Protein AF-A0AAV5YMV4-F1 (afdb_monomer_lite)

pLDDT: mean 73.99, std 21.49, range [32.75, 97.75]

Secondary structure (DSSP, 8-state):
--PPP------------PPPPPPP---------------------TTHHHHHHHHHHHHHHHHHHHHHHHHHHHHHHHHHHHHHHHHHHHHHHHHHHH-HHHHHHHHHTT--HHHHHHHTTHHHHHHHTTTSS--HHHHHHHHHHHHHTT--TTSHHHHHHHHHTTSPPPHHHHHHHHHHHHHHHTTS-HHHHHHHHHHHHHHHHHHHHHHTHHHHHTT--SS--HHHHHHHHHHHHHTT--

Foldseek 3Di:
DDDDDDDDDDDDDDDDDDDDDDDDDDDDDDDDDDDDDDDDDDDDDVPVVVVVVVVVVVVVVVVVVVVVVVVVLVVQLVVLQVVLLVLLVVLLVLCVPPPVVLVVLCVVLVDDSLQSSLLLLVLLLVLCCLVVAHDPQLLVQSLVLSSSSNNDVPGPNSVVSVVCNHPPDDVSSV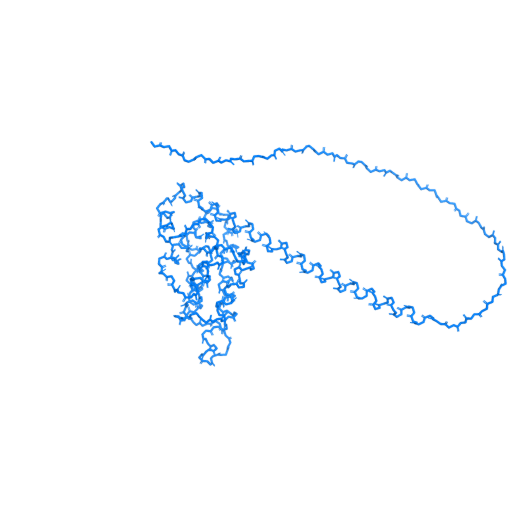VSSLVSVLSSLVVDDPVVLVVVLVVSLVSSLSSQQSVQACCVVVVHDTDHDPSSVVSSVVSSVSSPDD

Sequence (242 aa):
MAAPDWPGKHPRCGAGLRHEGPRDVGLGYDSDQAETNSSHGHVNGGSEAMSKDIFKERGQSFEDEYFRKHDAKLIEKLRERARLEEIAEAVAVKLQVDNPELLERIMALGVTLDTASAFLLAPLVQVAWAGGAVTDHERQAVLRVATARGVEKGSPAYAQLGHWLRERPEDALFDTAIETIKTGLSVLTPAEQADRTRRTVEACRQVAEASGGLGKVLGLRSGVSDEEEALLDAISSTLRAR

Structure (mmCIF, N/CA/C/O backbone):
data_AF-A0AAV5YMV4-F1
#
_entry.id   AF-A0AAV5YMV4-F1
#
loop_
_atom_site.group_PDB
_atom_site.id
_atom_site.type_symbol
_atom_site.label_atom_id
_atom_site.label_alt_id
_atom_site.label_comp_id
_atom_site.label_asym_id
_atom_site.label_entity_id
_atom_site.label_seq_id
_atom_site.pdbx_PDB_ins_code
_atom_site.Cartn_x
_atom_site.Cartn_y
_atom_site.Cartn_z
_atom_site.occupancy
_atom_site.B_iso_or_equiv
_atom_site.auth_seq_id
_atom_site.auth_comp_id
_atom_site.auth_asym_id
_atom_site.auth_atom_id
_atom_site.pdbx_PDB_model_num
ATOM 1 N N . MET A 1 1 ? -37.647 4.118 -1.798 1.00 42.22 1 MET A N 1
ATOM 2 C CA . MET A 1 1 ? -36.459 3.235 -1.785 1.00 42.22 1 MET A CA 1
ATOM 3 C C . MET A 1 1 ? -36.081 2.974 -0.336 1.00 42.22 1 MET A C 1
ATOM 5 O O . MET A 1 1 ? -36.311 3.861 0.476 1.00 42.22 1 MET A O 1
ATOM 9 N N . ALA A 1 2 ? -35.590 1.779 -0.006 1.00 35.94 2 ALA A N 1
ATOM 10 C CA . ALA A 1 2 ? -35.207 1.405 1.358 1.00 35.94 2 ALA A CA 1
ATOM 11 C C . ALA A 1 2 ? -33.678 1.406 1.509 1.00 35.94 2 ALA A C 1
ATOM 13 O O . ALA A 1 2 ? -32.973 1.109 0.545 1.00 35.94 2 ALA A O 1
ATOM 14 N N . ALA A 1 3 ? -33.185 1.736 2.703 1.00 37.59 3 ALA A N 1
ATOM 15 C CA . ALA A 1 3 ? -31.774 1.597 3.055 1.00 37.59 3 ALA A CA 1
ATOM 16 C C . ALA A 1 3 ? -31.440 0.129 3.403 1.00 37.59 3 ALA A C 1
ATOM 18 O O . ALA A 1 3 ? -32.332 -0.590 3.865 1.00 37.59 3 ALA A O 1
ATOM 19 N N . PRO A 1 4 ? -30.191 -0.330 3.197 1.00 48.66 4 PRO A N 1
ATOM 20 C CA . PRO A 1 4 ? -29.763 -1.662 3.615 1.00 48.66 4 PRO A CA 1
ATOM 21 C C . PRO A 1 4 ? -29.635 -1.752 5.143 1.00 48.66 4 PRO A C 1
ATOM 23 O O . PRO A 1 4 ? -29.007 -0.904 5.775 1.00 48.66 4 PRO A O 1
ATOM 26 N N . ASP A 1 5 ? -30.222 -2.799 5.721 1.00 36.56 5 ASP A N 1
ATOM 27 C CA . ASP A 1 5 ? -30.143 -3.124 7.149 1.00 36.56 5 ASP A CA 1
ATOM 28 C C . ASP A 1 5 ? -28.812 -3.830 7.484 1.00 36.56 5 ASP A C 1
ATOM 30 O O . ASP A 1 5 ? -28.316 -4.631 6.687 1.00 36.56 5 ASP A O 1
ATOM 34 N N . TRP A 1 6 ? -28.225 -3.539 8.651 1.00 39.31 6 TRP A N 1
ATOM 35 C CA . TRP A 1 6 ? -26.897 -4.023 9.060 1.00 39.31 6 TRP A CA 1
ATOM 36 C C . TRP A 1 6 ? -26.979 -4.819 10.379 1.00 39.31 6 TRP A C 1
ATOM 38 O O . TRP A 1 6 ? -27.339 -4.258 11.418 1.00 39.31 6 TRP A O 1
ATOM 48 N N . PRO A 1 7 ? -26.620 -6.120 10.397 1.00 47.56 7 PRO A N 1
ATOM 49 C CA . PRO A 1 7 ? -26.887 -7.009 11.530 1.00 47.56 7 PRO A CA 1
ATOM 50 C C . PRO A 1 7 ? -25.872 -6.844 12.677 1.00 47.56 7 PRO A C 1
ATOM 52 O O . PRO A 1 7 ? -24.953 -7.652 12.847 1.00 47.56 7 PRO A O 1
ATOM 55 N N . GLY A 1 8 ? -26.066 -5.813 13.502 1.00 38.72 8 GLY A N 1
ATOM 56 C CA . GLY A 1 8 ? -25.206 -5.498 14.647 1.00 38.72 8 GLY A CA 1
ATOM 57 C C . GLY A 1 8 ? -25.051 -6.635 15.673 1.00 38.72 8 GLY A C 1
ATOM 58 O O . GLY A 1 8 ? -25.964 -7.432 15.907 1.00 38.72 8 GLY A O 1
ATOM 59 N N . LYS A 1 9 ? -23.880 -6.698 16.326 1.00 42.72 9 LYS A N 1
ATOM 60 C CA . LYS A 1 9 ? -23.584 -7.645 17.416 1.00 42.72 9 LYS A CA 1
ATOM 61 C C . LYS A 1 9 ? -22.861 -6.968 18.582 1.00 42.72 9 LYS A C 1
ATOM 63 O O . LYS A 1 9 ? -21.660 -6.735 18.527 1.00 42.72 9 LYS A O 1
ATOM 68 N N . HIS A 1 10 ? -23.580 -6.735 19.678 1.00 42.84 10 HIS A N 1
ATOM 69 C CA . HIS A 1 10 ? -22.955 -6.583 20.997 1.00 42.84 10 HIS A CA 1
ATOM 70 C C . HIS A 1 10 ? -22.556 -7.963 21.549 1.00 42.84 10 HIS A C 1
ATOM 72 O O . HIS A 1 10 ? -23.211 -8.962 21.236 1.00 42.84 10 HIS A O 1
ATOM 78 N N . PRO A 1 11 ? -21.568 -8.019 22.459 1.00 46.59 11 PRO A N 1
ATOM 79 C CA . PRO A 1 11 ? -21.983 -8.324 23.830 1.00 46.59 11 PRO A CA 1
ATOM 80 C C . PRO A 1 11 ? -21.236 -7.562 24.945 1.00 46.59 11 PRO A C 1
ATOM 82 O O . PRO A 1 11 ? -20.019 -7.596 25.044 1.00 46.59 11 PRO A O 1
ATOM 85 N N . ARG A 1 12 ? -22.044 -7.003 25.857 1.00 40.12 12 ARG A N 1
ATOM 86 C CA . ARG A 1 12 ? -21.896 -6.986 27.331 1.00 40.12 12 ARG A CA 1
ATOM 87 C C . ARG A 1 12 ? -20.548 -6.600 27.970 1.00 40.12 12 ARG A C 1
ATOM 89 O O . ARG A 1 12 ? -19.587 -7.360 27.973 1.00 40.12 12 ARG A O 1
ATOM 96 N N . CYS A 1 13 ? -20.593 -5.523 28.755 1.00 33.94 13 CYS A N 1
ATOM 97 C CA . CYS A 1 13 ? -19.681 -5.304 29.879 1.00 33.94 13 CYS A CA 1
ATOM 98 C C . CYS A 1 13 ? -19.772 -6.445 30.917 1.00 33.94 13 CYS A C 1
ATOM 100 O O . CYS A 1 13 ? -20.861 -6.959 31.181 1.00 33.94 13 CYS A O 1
ATOM 102 N N . GLY A 1 14 ? -18.650 -6.767 31.567 1.00 37.47 14 GLY A N 1
ATOM 103 C CA . GLY A 1 14 ? -18.576 -7.621 32.759 1.00 37.47 14 GLY A CA 1
ATOM 104 C C . GLY A 1 14 ? -17.869 -6.884 33.900 1.00 37.47 14 GLY A C 1
ATOM 105 O O . GLY A 1 14 ? -16.908 -6.157 33.656 1.00 37.47 14 GLY A O 1
ATOM 106 N N . ALA A 1 15 ? -18.364 -7.023 35.132 1.00 39.62 15 ALA A N 1
ATOM 107 C CA . ALA A 1 15 ? -17.813 -6.324 36.295 1.00 39.62 15 ALA A CA 1
ATOM 108 C C . ALA A 1 15 ? -16.532 -6.995 36.824 1.00 39.62 15 ALA A C 1
ATOM 110 O O . ALA A 1 15 ? -16.381 -8.213 36.751 1.00 39.62 15 ALA A O 1
ATOM 111 N N . GLY A 1 16 ? -15.615 -6.194 37.374 1.00 36.47 16 GLY A N 1
ATOM 112 C CA . GLY A 1 16 ? -14.350 -6.683 37.924 1.00 36.47 16 GLY A CA 1
ATOM 113 C C . GLY A 1 16 ? -14.457 -7.220 39.354 1.00 36.47 16 GLY A C 1
ATOM 114 O O . GLY A 1 16 ? -15.341 -6.833 40.118 1.00 36.47 16 GLY A O 1
ATOM 115 N N . LEU A 1 17 ? -1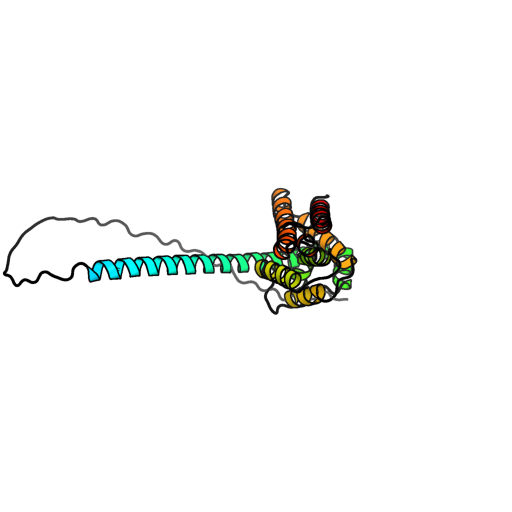3.485 -8.050 39.736 1.00 41.88 17 LEU A N 1
ATOM 116 C CA . LEU A 1 17 ? -13.243 -8.480 41.113 1.00 41.88 17 LEU A CA 1
ATOM 117 C C . LEU A 1 17 ? -11.808 -8.123 41.512 1.00 41.88 17 LEU A C 1
ATOM 119 O O . LEU A 1 17 ? -10.863 -8.379 40.768 1.00 41.88 17 LEU A O 1
ATOM 123 N N . ARG A 1 18 ? -11.649 -7.527 42.697 1.00 35.62 18 ARG A N 1
ATOM 124 C CA . ARG A 1 18 ? -10.346 -7.374 43.356 1.00 35.62 18 ARG A CA 1
ATOM 125 C C . ARG A 1 18 ? -10.029 -8.676 44.085 1.00 35.62 18 ARG A C 1
ATOM 127 O O . ARG A 1 18 ? -10.890 -9.168 44.807 1.00 35.62 18 ARG A O 1
ATOM 134 N N . HIS A 1 19 ? -8.808 -9.184 43.947 1.00 41.00 19 HIS A N 1
ATOM 135 C CA . HIS A 1 19 ? -8.279 -10.200 44.854 1.00 41.00 19 HIS A CA 1
ATOM 136 C C . HIS A 1 19 ? -7.314 -9.552 45.844 1.00 41.00 19 HIS A C 1
ATOM 138 O O . HIS A 1 19 ? -6.363 -8.880 45.450 1.00 41.00 19 HIS A O 1
ATOM 144 N N . GLU A 1 20 ? -7.596 -9.738 47.129 1.00 37.31 20 GLU A N 1
ATOM 145 C CA . GLU A 1 20 ? -6.746 -9.294 48.231 1.00 37.31 20 GLU A CA 1
ATOM 146 C C . GLU A 1 20 ? -5.629 -10.319 48.477 1.00 37.31 20 GLU A C 1
ATOM 148 O O . GLU A 1 20 ? -5.838 -11.525 48.326 1.00 37.31 20 GLU A O 1
ATOM 153 N N . GLY A 1 21 ? -4.436 -9.845 48.843 1.00 39.59 21 GLY A N 1
ATOM 154 C CA . GLY A 1 21 ? -3.298 -10.710 49.162 1.00 39.59 21 GLY A CA 1
ATOM 155 C C . GLY A 1 21 ? -3.335 -11.225 50.611 1.00 39.59 21 GLY A C 1
ATOM 156 O O . GLY A 1 21 ? -3.726 -10.470 51.508 1.00 39.59 21 GLY A O 1
ATOM 157 N N . PRO A 1 22 ? -2.900 -12.472 50.879 1.00 48.78 22 PRO A N 1
ATOM 158 C CA . PRO A 1 22 ? -2.629 -12.931 52.237 1.00 48.78 22 PRO A CA 1
ATOM 159 C C . PRO A 1 22 ? -1.360 -12.275 52.808 1.00 48.78 22 PRO A C 1
ATOM 161 O O . PRO A 1 22 ? -0.531 -11.741 52.074 1.00 48.78 22 PRO A O 1
ATOM 164 N N . ARG A 1 23 ? -1.246 -12.283 54.140 1.00 41.28 23 ARG A N 1
ATOM 165 C CA . ARG A 1 23 ? -0.247 -11.531 54.924 1.00 41.28 23 ARG A CA 1
ATOM 166 C C . ARG A 1 23 ? 0.880 -12.434 55.428 1.00 41.28 23 ARG A C 1
ATOM 168 O O . ARG A 1 23 ? 0.733 -13.654 55.441 1.00 41.28 23 ARG A O 1
ATOM 175 N N . ASP A 1 24 ? 1.961 -11.816 55.896 1.00 37.59 24 ASP A N 1
ATOM 176 C CA . ASP A 1 24 ? 3.105 -12.490 56.510 1.00 37.59 24 ASP A CA 1
ATOM 177 C C . ASP A 1 24 ? 2.727 -13.396 57.692 1.00 37.59 24 ASP A C 1
ATOM 179 O O . ASP A 1 24 ? 1.937 -13.018 58.561 1.00 37.59 24 ASP A O 1
ATOM 183 N N . VAL A 1 25 ? 3.407 -14.541 57.785 1.00 44.03 25 VAL A N 1
ATOM 184 C CA . VAL A 1 25 ? 3.655 -15.245 59.051 1.00 44.03 25 VAL A CA 1
ATOM 185 C C . VAL A 1 25 ? 5.114 -15.696 59.053 1.00 44.03 25 VAL A C 1
ATOM 187 O O . VAL A 1 25 ? 5.461 -16.721 58.471 1.00 44.03 25 VAL A O 1
ATOM 190 N N . GLY A 1 26 ? 5.981 -14.911 59.690 1.00 35.56 26 GLY A N 1
ATOM 191 C CA . GLY A 1 26 ? 7.374 -15.284 59.921 1.00 35.56 26 GLY A CA 1
ATOM 192 C C . GLY A 1 26 ? 7.533 -15.995 61.263 1.00 35.56 26 GLY A C 1
ATOM 193 O O . GLY A 1 26 ? 7.222 -15.414 62.299 1.00 35.56 26 GLY A O 1
ATOM 194 N N . LEU A 1 27 ? 8.056 -17.221 61.249 1.00 38.72 27 LEU A N 1
ATOM 195 C CA . LEU A 1 27 ? 8.589 -17.908 62.428 1.00 38.72 27 LEU A CA 1
ATOM 196 C C . LEU A 1 27 ? 9.872 -18.636 62.025 1.00 38.72 27 LEU A C 1
ATOM 198 O O . LEU A 1 27 ? 9.834 -19.559 61.216 1.00 38.72 27 LEU A O 1
ATOM 202 N N . GLY A 1 28 ? 10.996 -18.217 62.600 1.00 34.34 28 GLY A N 1
ATOM 203 C CA . GLY A 1 28 ? 12.246 -18.968 62.579 1.00 34.34 28 GLY A CA 1
ATOM 204 C C . GLY A 1 28 ? 12.580 -19.443 63.988 1.00 34.34 28 GLY A C 1
ATOM 205 O O . GLY A 1 28 ? 12.305 -18.732 64.953 1.00 34.34 28 GLY A O 1
ATOM 206 N N . TYR A 1 29 ? 13.175 -20.625 64.091 1.00 35.19 29 TYR A N 1
ATOM 207 C CA . TYR A 1 29 ? 13.932 -21.081 65.254 1.00 35.19 29 TYR A CA 1
ATOM 208 C C . TYR A 1 29 ? 15.094 -21.948 64.756 1.00 35.19 29 TYR A C 1
ATOM 210 O O . TYR A 1 29 ? 15.011 -22.539 63.679 1.00 35.19 29 TYR A O 1
ATOM 218 N N . ASP A 1 30 ? 16.187 -21.939 65.508 1.00 35.91 30 ASP A N 1
ATOM 219 C CA . ASP A 1 30 ? 17.523 -22.370 65.083 1.00 35.91 30 ASP A CA 1
ATOM 220 C C . ASP A 1 30 ? 17.957 -23.660 65.805 1.00 35.91 30 ASP A C 1
ATOM 222 O O . ASP A 1 30 ? 17.382 -23.953 66.849 1.00 35.91 30 ASP A O 1
ATOM 226 N N . SER A 1 31 ? 19.001 -24.344 65.303 1.00 35.62 31 SER A N 1
ATOM 227 C CA . SER A 1 31 ? 19.859 -25.357 65.984 1.00 35.62 31 SER A CA 1
ATOM 228 C C . SER A 1 31 ? 19.179 -26.501 66.799 1.00 35.62 31 SER A C 1
ATOM 230 O O . SER A 1 31 ? 18.349 -26.276 67.666 1.00 35.62 31 SER A O 1
ATOM 232 N N . ASP A 1 32 ? 19.546 -27.784 66.688 1.00 33.25 32 ASP A N 1
ATOM 233 C CA . ASP A 1 32 ? 20.927 -28.280 66.692 1.00 33.25 32 ASP A CA 1
ATOM 234 C C . ASP A 1 32 ? 21.064 -29.787 66.315 1.00 33.25 32 ASP A C 1
ATOM 236 O O . ASP A 1 32 ? 20.090 -30.536 66.308 1.00 33.25 32 ASP A O 1
ATOM 240 N N . GLN A 1 33 ? 22.313 -30.173 66.022 1.00 33.44 33 GLN A N 1
ATOM 241 C CA . GLN A 1 33 ? 23.057 -31.457 66.144 1.00 33.44 33 GLN A CA 1
ATOM 242 C C . GLN A 1 33 ? 22.400 -32.767 66.693 1.00 33.44 33 GLN A C 1
ATOM 244 O O . GLN A 1 33 ? 21.511 -32.725 67.534 1.00 33.44 33 GLN A O 1
ATOM 249 N N . ALA A 1 34 ? 22.872 -33.996 66.376 1.00 33.75 34 ALA A N 1
ATOM 250 C CA . ALA A 1 34 ? 23.948 -34.492 65.480 1.00 33.75 34 ALA A CA 1
ATOM 251 C C . ALA A 1 34 ? 23.909 -36.047 65.310 1.00 33.75 34 ALA A C 1
ATOM 253 O O . ALA A 1 34 ? 23.115 -36.708 65.969 1.00 33.75 34 ALA A O 1
ATOM 254 N N . GLU A 1 35 ? 24.851 -36.597 64.508 1.00 36.34 35 GLU A N 1
ATOM 255 C CA . GLU A 1 35 ? 25.414 -37.978 64.571 1.00 36.34 35 GLU A CA 1
ATOM 256 C C . GLU A 1 35 ? 24.492 -39.189 64.232 1.00 36.34 35 GLU A C 1
ATOM 258 O O . GLU A 1 35 ? 23.327 -39.229 64.596 1.00 36.34 35 GLU A O 1
ATOM 263 N N . THR A 1 36 ? 24.891 -40.270 63.533 1.00 34.75 36 THR A N 1
ATOM 264 C CA . THR A 1 36 ? 26.136 -40.720 62.839 1.00 34.75 36 THR A CA 1
ATOM 265 C C . THR A 1 36 ? 25.742 -41.299 61.429 1.00 34.75 36 THR A C 1
ATOM 267 O O . THR A 1 36 ? 24.639 -41.009 60.983 1.00 34.75 36 THR A O 1
ATOM 270 N N . ASN A 1 37 ? 26.478 -42.081 60.605 1.00 35.22 37 ASN A N 1
ATOM 271 C CA . ASN A 1 37 ? 27.760 -42.808 60.705 1.00 35.22 37 ASN A CA 1
ATOM 272 C C . ASN A 1 37 ? 28.375 -43.187 59.321 1.00 35.22 37 ASN A C 1
ATOM 274 O O . ASN A 1 37 ? 27.709 -43.139 58.294 1.00 35.22 37 ASN A O 1
ATOM 278 N N . SER A 1 38 ? 29.635 -43.639 59.355 1.00 32.75 38 SER A N 1
ATOM 279 C CA . SER A 1 38 ? 30.379 -44.548 58.451 1.00 32.75 38 SER A CA 1
ATOM 280 C C . SER A 1 38 ? 30.076 -44.654 56.936 1.00 32.75 38 SER A C 1
ATOM 282 O O . SER A 1 38 ? 29.196 -45.387 56.497 1.00 32.75 38 SER A O 1
ATOM 284 N N . SER A 1 39 ? 30.991 -44.073 56.149 1.00 33.94 39 SER A N 1
ATOM 285 C CA . SER A 1 39 ? 31.754 -44.707 55.048 1.00 33.94 39 SER A CA 1
ATOM 286 C C . SER A 1 39 ? 31.102 -45.772 54.137 1.00 33.94 39 SER A C 1
ATOM 288 O O . SER A 1 39 ? 30.914 -46.921 54.535 1.00 33.94 39 SER A O 1
ATOM 290 N N . HIS A 1 40 ? 31.015 -45.452 52.840 1.00 32.81 40 HIS A N 1
ATOM 291 C CA . HIS A 1 40 ? 31.789 -46.126 51.776 1.00 32.81 40 HIS A CA 1
ATOM 292 C C . HIS A 1 40 ? 32.083 -45.104 50.661 1.00 32.81 40 HIS A C 1
ATOM 294 O O . HIS A 1 40 ? 31.268 -44.219 50.408 1.00 32.81 40 HIS A O 1
ATOM 300 N N . GLY A 1 41 ? 33.255 -45.173 50.024 1.00 35.00 41 GLY A N 1
ATOM 301 C CA . GLY A 1 41 ? 33.718 -44.126 49.103 1.00 35.00 41 GLY A CA 1
ATOM 302 C C . GLY A 1 41 ? 33.737 -44.531 47.629 1.00 35.00 41 GLY A C 1
ATOM 303 O O . GLY A 1 41 ? 34.063 -45.668 47.304 1.00 35.00 41 GLY A O 1
ATOM 304 N N . HIS A 1 42 ? 33.501 -43.562 46.739 1.00 35.53 42 HIS A N 1
ATOM 305 C CA . HIS A 1 42 ? 34.121 -43.535 45.411 1.00 35.53 42 HIS A CA 1
ATOM 306 C C . HIS A 1 42 ? 34.153 -42.108 44.844 1.00 35.53 42 HIS A C 1
ATOM 308 O O . HIS A 1 42 ? 33.124 -41.442 44.771 1.00 35.53 42 HIS A O 1
ATOM 314 N N . VAL A 1 43 ? 35.329 -41.645 44.408 1.00 44.97 43 VAL A N 1
ATOM 315 C CA . VAL A 1 43 ? 35.485 -40.363 43.700 1.00 44.97 43 VAL A CA 1
ATOM 316 C C . VAL A 1 43 ? 35.737 -40.636 42.221 1.00 44.97 43 VAL A C 1
ATOM 318 O O . VAL A 1 43 ? 36.854 -40.972 41.837 1.00 44.97 43 VAL A O 1
ATOM 321 N N . ASN A 1 44 ? 34.699 -40.494 41.395 1.00 45.09 44 ASN A N 1
ATOM 322 C CA . ASN A 1 44 ? 34.801 -40.013 40.010 1.00 45.09 44 ASN A CA 1
ATOM 323 C C . ASN A 1 44 ? 33.399 -39.778 39.421 1.00 45.09 44 ASN A C 1
ATOM 325 O O . ASN A 1 44 ? 32.511 -40.598 39.627 1.00 45.09 44 ASN A O 1
ATOM 329 N N . GLY A 1 45 ? 33.203 -38.677 38.684 1.00 42.91 45 GLY A N 1
ATOM 330 C CA . GLY A 1 45 ? 31.934 -38.398 37.983 1.00 42.91 45 GLY A CA 1
ATOM 331 C C . GLY A 1 45 ? 31.549 -36.920 37.819 1.00 42.91 45 GLY A C 1
ATOM 332 O O . GLY A 1 45 ? 30.769 -36.592 36.930 1.00 42.91 45 GLY A O 1
ATOM 333 N N . GLY A 1 46 ? 32.125 -36.004 38.608 1.00 42.19 46 GLY A N 1
ATOM 334 C CA . GLY A 1 46 ? 31.701 -34.590 38.675 1.00 42.19 46 GLY A CA 1
ATOM 335 C C . GLY A 1 46 ? 31.873 -33.731 37.407 1.00 42.19 46 GLY A C 1
ATOM 336 O O . GLY A 1 46 ? 31.505 -32.562 37.424 1.00 42.19 46 GLY A O 1
ATOM 337 N N . SER A 1 47 ? 32.421 -34.274 36.314 1.00 45.25 47 SER A N 1
ATOM 338 C CA . SER A 1 47 ? 32.659 -33.536 35.061 1.00 45.25 47 SER A CA 1
ATOM 339 C C . SER A 1 47 ? 31.546 -33.720 34.015 1.00 45.25 47 SER A C 1
ATOM 341 O O . SER A 1 47 ? 31.207 -32.772 33.304 1.00 45.25 47 SER A O 1
ATOM 343 N N . GLU A 1 48 ? 30.925 -34.903 33.936 1.00 44.81 48 GLU A N 1
ATOM 344 C CA . GLU A 1 48 ? 29.906 -35.197 32.913 1.00 44.81 48 GLU A CA 1
ATOM 345 C C . GLU A 1 48 ? 28.521 -34.614 33.216 1.00 44.81 48 GLU A C 1
ATOM 347 O O . GLU A 1 48 ? 27.790 -34.285 32.285 1.00 44.81 48 GLU A O 1
ATOM 352 N N . ALA A 1 49 ? 28.147 -34.484 34.493 1.00 48.28 49 ALA A N 1
ATOM 353 C CA . ALA A 1 49 ? 26.860 -33.899 34.880 1.00 48.28 49 ALA A CA 1
ATOM 354 C C . ALA A 1 49 ? 26.836 -32.390 34.580 1.00 48.28 49 ALA A C 1
ATOM 356 O O . ALA A 1 49 ? 26.069 -31.937 33.734 1.00 48.28 49 ALA A O 1
ATOM 357 N N . MET A 1 50 ? 27.781 -31.644 35.168 1.00 46.62 50 MET A N 1
ATOM 358 C CA . MET A 1 50 ? 27.927 -30.194 34.979 1.00 46.62 50 MET A CA 1
ATOM 359 C C . MET A 1 50 ? 28.011 -29.789 33.501 1.00 46.62 50 MET A C 1
ATOM 361 O O . MET A 1 50 ? 27.425 -28.787 33.103 1.00 46.62 50 MET A O 1
ATOM 365 N N . SER A 1 51 ? 28.720 -30.558 32.668 1.00 47.47 51 SER A N 1
ATOM 366 C CA . SER A 1 51 ? 28.806 -30.261 31.234 1.00 47.47 51 SER A CA 1
ATOM 367 C C . SER A 1 51 ? 27.478 -30.500 30.506 1.00 47.47 51 SER A C 1
ATOM 369 O O . SER A 1 51 ? 27.065 -29.639 29.729 1.00 47.47 51 SER A O 1
ATOM 371 N N . LYS A 1 52 ? 26.772 -31.607 30.779 1.00 52.47 52 LYS A N 1
ATOM 372 C CA . LYS A 1 52 ? 25.445 -31.883 30.196 1.00 52.47 52 LYS A CA 1
ATOM 373 C C . LYS A 1 52 ? 24.416 -30.813 30.568 1.00 52.47 52 LYS A C 1
ATOM 375 O O . LYS A 1 52 ? 23.694 -30.363 29.680 1.00 52.47 52 LYS A O 1
ATOM 380 N N . ASP A 1 53 ? 24.384 -30.362 31.820 1.00 54.44 53 ASP A N 1
ATOM 381 C CA . ASP A 1 53 ? 23.423 -29.342 32.254 1.00 54.44 53 ASP A CA 1
ATOM 382 C C . ASP A 1 53 ? 23.739 -27.952 31.671 1.00 54.44 53 ASP A C 1
ATOM 384 O O . ASP A 1 53 ? 22.834 -27.306 31.146 1.00 54.44 53 ASP A O 1
ATOM 388 N N . ILE A 1 54 ? 25.016 -27.545 31.587 1.00 53.31 54 ILE A N 1
ATOM 389 C CA . ILE A 1 54 ? 25.418 -26.293 30.909 1.00 53.31 54 ILE A CA 1
ATOM 390 C C . ILE A 1 54 ? 25.003 -26.286 29.426 1.00 53.31 54 ILE A C 1
ATOM 392 O O . ILE A 1 54 ? 24.552 -25.259 28.913 1.00 53.31 54 ILE A O 1
ATOM 396 N N . PHE A 1 55 ? 25.124 -27.410 28.709 1.00 49.94 55 PHE A N 1
ATOM 397 C CA . PHE A 1 55 ? 24.636 -27.491 27.325 1.00 49.94 55 PHE A CA 1
ATOM 398 C C . PHE A 1 55 ? 23.103 -27.489 27.232 1.00 49.94 55 PHE A C 1
ATOM 400 O O . PHE A 1 55 ? 22.560 -27.004 26.239 1.00 49.94 55 PHE A O 1
ATOM 407 N N . LYS A 1 56 ? 22.404 -27.976 28.261 1.00 58.03 56 LYS A N 1
ATOM 408 C CA . LYS A 1 56 ? 20.940 -28.053 28.318 1.00 58.03 56 LYS A CA 1
ATOM 409 C C . LYS A 1 56 ? 20.293 -26.704 28.638 1.00 58.03 56 LYS A C 1
ATOM 411 O O . LYS A 1 56 ? 19.414 -26.290 27.890 1.00 58.03 56 LYS A O 1
ATOM 416 N N . GLU A 1 57 ? 20.781 -25.972 29.641 1.00 58.25 57 GLU A N 1
ATOM 417 C CA . GLU A 1 57 ? 20.356 -24.588 29.921 1.00 58.25 57 GLU A CA 1
ATOM 418 C C . GLU A 1 57 ? 20.629 -23.666 28.723 1.00 58.25 57 GLU A C 1
ATOM 420 O O . GLU A 1 57 ? 19.823 -22.798 28.375 1.00 58.25 57 GLU A O 1
ATOM 425 N N . ARG A 1 58 ? 21.760 -23.878 28.037 1.00 56.09 58 ARG A N 1
ATOM 426 C CA . ARG A 1 58 ? 22.117 -23.122 26.832 1.00 56.09 58 ARG A CA 1
ATOM 427 C C . ARG A 1 58 ? 21.242 -23.480 25.627 1.00 56.09 58 ARG A C 1
ATOM 429 O O . ARG A 1 58 ? 20.943 -22.599 24.831 1.00 56.09 58 ARG A O 1
ATOM 436 N N . GLY A 1 59 ? 20.790 -24.730 25.512 1.00 60.38 59 GLY A N 1
ATOM 437 C CA . GLY A 1 59 ? 19.761 -25.131 24.548 1.00 60.38 59 GLY A CA 1
ATOM 438 C C . GLY A 1 59 ? 18.415 -24.468 24.847 1.00 60.38 59 GLY A C 1
ATOM 439 O O . GLY A 1 59 ? 17.878 -23.759 24.001 1.00 60.38 59 GLY A O 1
ATOM 440 N N . GLN A 1 60 ? 17.933 -24.603 26.085 1.00 58.34 60 GLN A N 1
ATOM 441 C CA . GLN A 1 60 ? 16.657 -24.038 26.538 1.00 58.34 60 GLN A CA 1
ATOM 442 C C . GLN A 1 60 ? 16.598 -22.515 26.375 1.00 58.34 60 GLN A C 1
ATOM 444 O O . GLN A 1 60 ? 15.589 -21.994 25.921 1.00 58.34 60 GLN A O 1
ATOM 449 N N . SER A 1 61 ? 17.680 -21.790 26.671 1.00 64.50 61 SER A N 1
ATOM 450 C CA . SER A 1 61 ? 17.728 -20.334 26.471 1.00 64.50 61 SER A CA 1
ATOM 451 C C . SER A 1 61 ? 17.741 -19.914 24.994 1.00 64.50 61 SER A C 1
ATOM 453 O O . SER A 1 61 ? 17.163 -18.877 24.668 1.00 64.50 61 SER A O 1
ATOM 455 N N . PHE A 1 62 ? 18.314 -20.712 24.082 1.00 57.34 62 PHE A N 1
ATOM 456 C CA . PHE A 1 62 ? 18.165 -20.482 22.638 1.00 57.34 62 PHE A CA 1
ATOM 457 C C . PHE A 1 62 ? 16.753 -20.816 22.129 1.00 57.34 62 PHE A C 1
ATOM 459 O O . PHE A 1 62 ? 16.241 -20.096 21.273 1.00 57.34 62 PHE A O 1
ATOM 466 N N . GLU A 1 63 ? 16.109 -21.859 22.658 1.00 66.00 63 GLU A N 1
ATOM 467 C CA . GLU A 1 63 ? 14.716 -22.207 22.344 1.00 66.00 63 GLU A CA 1
ATOM 468 C C . GLU A 1 63 ? 13.751 -21.113 22.832 1.00 66.00 63 GLU A C 1
ATOM 470 O O . GLU A 1 63 ? 12.966 -20.595 22.039 1.00 66.00 63 GLU A O 1
ATOM 475 N N . ASP A 1 64 ? 13.874 -20.669 24.085 1.00 74.88 64 ASP A N 1
ATOM 476 C CA . ASP A 1 64 ? 13.103 -19.560 24.662 1.00 74.88 64 ASP A CA 1
ATOM 477 C C . ASP A 1 64 ? 13.259 -18.267 23.849 1.00 74.88 64 ASP A C 1
ATOM 479 O O . ASP A 1 64 ? 12.277 -17.579 23.558 1.00 74.88 64 ASP A O 1
ATOM 483 N N . GLU A 1 65 ? 14.489 -17.912 23.461 1.00 74.06 65 GLU A N 1
ATOM 484 C CA . GLU A 1 65 ? 14.730 -16.716 22.654 1.00 74.06 65 GLU A CA 1
ATOM 485 C C . GLU A 1 65 ? 14.171 -16.870 21.228 1.00 74.06 65 GLU A C 1
ATOM 487 O O . GLU A 1 65 ? 13.648 -15.905 20.663 1.00 74.06 65 GLU A O 1
ATOM 492 N N . TYR A 1 66 ? 14.216 -18.079 20.656 1.00 72.12 66 TYR A N 1
ATOM 493 C CA . TYR A 1 66 ? 13.601 -18.396 19.368 1.00 72.12 66 TYR A CA 1
ATOM 494 C C . TYR A 1 66 ? 12.075 -18.257 19.425 1.00 72.12 66 TYR A C 1
ATOM 496 O O . TYR A 1 66 ? 11.517 -17.552 18.580 1.00 72.12 66 TYR A O 1
ATOM 504 N N . PHE A 1 67 ? 11.401 -18.854 20.415 1.00 77.12 67 PHE A N 1
ATOM 505 C CA . PHE A 1 67 ? 9.947 -18.743 20.580 1.00 77.12 67 PHE A CA 1
ATOM 506 C C . PHE A 1 67 ? 9.524 -17.290 20.810 1.00 77.12 67 PHE A C 1
ATOM 508 O O . PHE A 1 67 ? 8.737 -16.762 20.025 1.00 77.12 67 PHE A O 1
ATOM 515 N N . ARG A 1 68 ? 10.156 -16.573 21.752 1.00 77.88 68 ARG A N 1
ATOM 516 C CA . ARG A 1 68 ? 9.876 -15.144 22.005 1.00 77.88 68 ARG A CA 1
ATOM 517 C C . ARG A 1 68 ? 10.036 -14.281 20.744 1.00 77.88 68 ARG A C 1
ATOM 519 O O . ARG A 1 68 ? 9.223 -13.387 20.505 1.00 77.88 68 ARG A O 1
ATOM 526 N N . LYS A 1 69 ? 11.044 -14.554 19.902 1.00 76.06 69 LYS A N 1
ATOM 527 C CA . LYS A 1 69 ? 11.255 -13.864 18.612 1.00 76.06 69 LYS A CA 1
ATOM 528 C C . LYS A 1 69 ? 10.229 -14.235 17.534 1.00 76.06 69 LYS A C 1
ATOM 530 O O . LYS A 1 69 ? 10.057 -13.446 16.604 1.00 76.06 69 LYS A O 1
ATOM 535 N N . HIS A 1 70 ? 9.573 -15.391 17.613 1.00 73.25 70 HIS A N 1
ATOM 536 C CA . HIS A 1 70 ? 8.506 -15.785 16.685 1.00 73.25 70 HIS A CA 1
ATOM 537 C C . HIS A 1 70 ? 7.136 -15.283 17.145 1.00 73.25 70 HIS A C 1
ATOM 539 O O . HIS A 1 70 ? 6.421 -14.693 16.335 1.00 73.25 70 HIS A O 1
ATOM 545 N N . ASP A 1 71 ? 6.825 -15.392 18.436 1.00 78.19 71 ASP A N 1
ATOM 546 C CA . ASP A 1 71 ? 5.590 -14.876 19.033 1.00 78.19 71 ASP A CA 1
ATOM 547 C C . ASP A 1 71 ? 5.481 -13.359 18.853 1.00 78.19 71 ASP A C 1
ATOM 549 O O . ASP A 1 71 ? 4.451 -12.862 18.398 1.00 78.19 71 ASP A O 1
ATOM 553 N N . ALA A 1 72 ? 6.567 -12.613 19.097 1.00 81.81 72 ALA A N 1
ATOM 554 C CA . ALA A 1 72 ? 6.603 -11.169 18.865 1.00 81.81 72 ALA A CA 1
ATOM 555 C C . ALA A 1 72 ? 6.266 -10.802 17.405 1.00 81.81 72 ALA A C 1
ATOM 557 O O . ALA A 1 72 ? 5.436 -9.924 17.171 1.00 81.81 72 ALA A O 1
ATOM 558 N N . LYS A 1 73 ? 6.840 -11.518 16.426 1.00 82.00 73 LYS A N 1
ATOM 559 C CA . LYS A 1 73 ? 6.573 -11.318 14.986 1.00 82.00 73 LYS A CA 1
ATOM 560 C C . LYS A 1 73 ? 5.163 -11.744 14.573 1.00 82.00 73 LYS A C 1
ATOM 562 O O . LYS A 1 73 ? 4.623 -11.210 13.605 1.00 82.00 73 LYS A O 1
ATOM 567 N N . LEU A 1 74 ? 4.571 -12.726 15.253 1.00 81.75 74 LEU A N 1
ATOM 568 C CA . LEU A 1 74 ? 3.196 -13.153 15.005 1.00 81.75 74 LEU A CA 1
ATOM 569 C C . LEU A 1 74 ? 2.205 -12.112 15.544 1.00 81.75 74 LEU A C 1
ATOM 571 O O . LEU A 1 74 ? 1.311 -11.685 14.817 1.00 81.75 74 LEU A O 1
ATOM 575 N N . ILE A 1 75 ? 2.424 -11.633 16.771 1.00 85.31 75 ILE A N 1
ATOM 576 C CA . ILE A 1 75 ? 1.655 -10.550 17.401 1.00 85.31 75 ILE A CA 1
ATOM 577 C C . ILE A 1 75 ? 1.748 -9.255 16.578 1.00 85.31 75 ILE A C 1
ATOM 579 O O . ILE A 1 75 ? 0.742 -8.577 16.387 1.00 85.31 75 ILE A O 1
ATOM 583 N N . GLU A 1 76 ? 2.930 -8.916 16.057 1.00 85.50 76 GLU A N 1
ATOM 584 C CA . GLU A 1 76 ? 3.142 -7.761 15.174 1.00 85.50 76 GLU A CA 1
ATOM 585 C C . GLU A 1 76 ? 2.308 -7.854 13.885 1.00 85.50 76 GLU A C 1
ATOM 587 O O . GLU A 1 76 ? 1.559 -6.929 13.573 1.00 85.50 76 GLU A O 1
ATOM 592 N N . LYS A 1 77 ? 2.348 -8.996 13.184 1.00 80.62 77 LYS A N 1
ATOM 593 C CA . LYS A 1 77 ? 1.544 -9.222 11.968 1.00 80.62 77 LYS A CA 1
ATOM 594 C C . LYS A 1 77 ? 0.041 -9.157 12.222 1.00 80.62 77 LYS A C 1
ATOM 596 O O . LYS A 1 77 ? -0.679 -8.587 11.409 1.00 80.62 77 LYS A O 1
ATOM 601 N N . LEU A 1 78 ? -0.432 -9.720 13.335 1.00 83.06 78 LEU A N 1
ATOM 602 C CA . LEU A 1 78 ? -1.846 -9.658 13.717 1.00 83.06 78 LEU A CA 1
ATOM 603 C C . LEU A 1 78 ? -2.295 -8.214 13.997 1.00 83.06 78 LEU A C 1
ATOM 605 O O . LEU A 1 78 ? -3.406 -7.842 13.631 1.00 83.06 78 LEU A O 1
ATOM 609 N N . ARG A 1 79 ? -1.423 -7.384 14.586 1.00 84.56 79 ARG A N 1
ATOM 610 C CA . ARG A 1 79 ? -1.689 -5.955 14.822 1.00 84.56 79 ARG A CA 1
ATOM 611 C C . ARG A 1 79 ? -1.728 -5.144 13.531 1.00 84.56 79 ARG A C 1
ATOM 613 O O . ARG A 1 79 ? -2.669 -4.383 13.342 1.00 84.56 79 ARG A O 1
ATOM 620 N N . GLU A 1 80 ? -0.741 -5.293 12.647 1.00 84.31 80 GLU A N 1
ATOM 621 C CA . GLU A 1 80 ? -0.727 -4.541 11.383 1.00 84.31 80 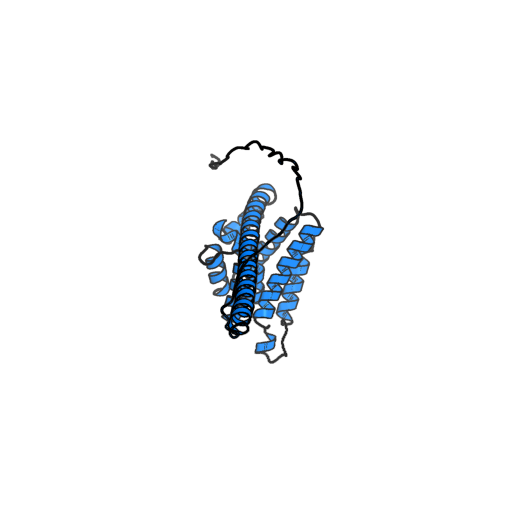GLU A CA 1
ATOM 622 C C . GLU A 1 80 ? -1.841 -5.014 10.426 1.00 84.31 80 GLU A C 1
ATOM 624 O O . GLU A 1 80 ? -2.416 -4.174 9.740 1.00 84.31 80 GLU A O 1
ATOM 629 N N . ARG A 1 81 ? -2.252 -6.296 10.471 1.00 84.12 81 ARG A N 1
ATOM 630 C CA . ARG A 1 81 ? -3.489 -6.778 9.822 1.00 84.12 81 ARG A CA 1
ATOM 631 C C . ARG A 1 81 ? -4.719 -6.030 10.329 1.00 84.12 81 ARG A C 1
ATOM 633 O O . ARG A 1 81 ? -5.366 -5.345 9.543 1.00 84.12 81 ARG A O 1
ATOM 640 N N . ALA A 1 82 ? -5.016 -6.143 11.626 1.00 82.12 82 ALA A N 1
ATOM 641 C CA . ALA A 1 82 ? -6.221 -5.555 12.211 1.00 82.12 82 ALA A CA 1
ATOM 642 C C . ALA A 1 82 ? -6.284 -4.039 11.967 1.00 82.12 82 ALA A C 1
ATOM 644 O O . ALA A 1 82 ? -7.342 -3.500 11.671 1.00 82.12 82 ALA A O 1
ATOM 645 N N . ARG A 1 83 ? -5.128 -3.367 12.006 1.00 84.06 83 ARG A N 1
ATOM 646 C CA . ARG A 1 83 ? -4.984 -1.944 11.690 1.00 84.06 83 ARG A CA 1
ATOM 647 C C . ARG A 1 83 ? -5.244 -1.617 10.215 1.00 84.06 83 ARG A C 1
ATOM 649 O O . ARG A 1 83 ? -5.802 -0.565 9.929 1.00 84.06 83 ARG A O 1
ATOM 656 N N . LEU A 1 84 ? -4.825 -2.460 9.270 1.00 84.50 84 LEU A N 1
ATOM 657 C CA . LEU A 1 84 ? -5.071 -2.235 7.840 1.00 84.50 84 LEU A CA 1
ATOM 658 C C . LEU A 1 84 ? -6.536 -2.513 7.458 1.00 84.50 84 LEU A C 1
ATOM 660 O O . LEU A 1 84 ? -7.075 -1.819 6.598 1.00 84.50 84 LEU A O 1
ATOM 664 N N . GLU A 1 85 ? -7.174 -3.483 8.114 1.00 84.44 85 GLU A N 1
ATOM 665 C CA . GLU A 1 85 ? -8.615 -3.759 8.014 1.00 84.44 85 GLU A CA 1
ATOM 666 C C . GLU A 1 85 ? -9.431 -2.592 8.624 1.00 84.44 85 GLU A C 1
ATOM 668 O O . GLU A 1 85 ? -10.245 -1.989 7.928 1.00 84.44 85 GLU A O 1
ATOM 673 N N . GLU A 1 86 ? -9.113 -2.160 9.853 1.00 84.50 86 GLU A N 1
ATOM 674 C CA . GLU A 1 86 ? -9.709 -0.987 10.527 1.00 84.50 86 GLU A CA 1
ATOM 675 C C . GLU A 1 86 ? -9.582 0.303 9.695 1.00 84.50 86 GLU A C 1
ATOM 677 O O . GLU A 1 86 ? -10.544 1.061 9.565 1.00 84.50 86 GLU A O 1
ATOM 682 N N . ILE A 1 87 ? -8.411 0.564 9.098 1.00 82.62 87 ILE A N 1
ATOM 683 C CA . ILE A 1 87 ? -8.208 1.738 8.234 1.00 82.62 87 ILE A CA 1
ATOM 684 C C . ILE A 1 87 ? -9.071 1.646 6.972 1.00 82.62 87 ILE A C 1
ATOM 686 O O . ILE A 1 87 ? -9.624 2.665 6.564 1.00 82.62 87 ILE A O 1
ATOM 690 N N . ALA A 1 88 ? -9.203 0.469 6.355 1.00 83.25 88 ALA A N 1
ATOM 691 C CA . ALA A 1 88 ? -10.030 0.298 5.163 1.00 83.25 88 ALA A CA 1
ATOM 692 C C . ALA A 1 88 ? -11.517 0.573 5.453 1.00 83.25 88 ALA A C 1
ATOM 694 O O . ALA A 1 88 ? -12.153 1.326 4.713 1.00 83.25 88 ALA A O 1
ATOM 695 N N . GLU A 1 89 ? -12.048 0.039 6.557 1.00 84.19 89 GLU A N 1
ATOM 696 C CA . GLU A 1 89 ? -13.422 0.301 7.003 1.00 84.19 89 GLU A CA 1
ATOM 697 C C . GLU A 1 89 ? -13.636 1.780 7.362 1.00 84.19 89 GLU A C 1
ATOM 699 O O . GLU A 1 89 ? -14.568 2.414 6.862 1.00 84.19 89 GLU A O 1
ATOM 704 N N . ALA A 1 90 ? -12.747 2.368 8.171 1.00 80.88 90 ALA A N 1
ATOM 705 C CA . ALA A 1 90 ? -12.851 3.765 8.590 1.00 80.88 90 ALA A CA 1
ATOM 706 C C . ALA A 1 90 ? -12.752 4.747 7.409 1.00 80.88 90 ALA A C 1
ATOM 708 O O . ALA A 1 90 ? -13.449 5.763 7.390 1.00 80.88 90 ALA A O 1
ATOM 709 N N . VAL A 1 91 ? -11.923 4.441 6.405 1.00 80.69 91 VAL A N 1
ATOM 710 C CA . VAL A 1 91 ? -11.840 5.214 5.159 1.00 80.69 91 VAL A CA 1
ATOM 711 C C . VAL A 1 91 ? -13.122 5.070 4.342 1.00 80.69 91 VAL A C 1
ATOM 713 O O . VAL A 1 91 ? -13.664 6.090 3.928 1.00 80.69 91 VAL A O 1
ATOM 716 N N . ALA A 1 92 ? -13.656 3.860 4.153 1.00 80.31 92 ALA A N 1
ATOM 717 C CA . ALA A 1 92 ? -14.905 3.662 3.412 1.00 80.31 92 ALA A CA 1
ATOM 718 C C . ALA A 1 92 ? -16.082 4.430 4.047 1.00 80.31 92 ALA A C 1
ATOM 720 O O . ALA A 1 92 ? -16.779 5.173 3.354 1.00 80.31 92 ALA A O 1
ATOM 721 N N . VAL A 1 93 ? -16.242 4.334 5.374 1.00 81.75 93 VAL A N 1
ATOM 722 C CA . VAL A 1 93 ? -17.265 5.076 6.134 1.00 81.75 93 VAL A CA 1
ATOM 723 C C . VAL A 1 93 ? -17.054 6.588 6.033 1.00 81.75 93 VAL A C 1
ATOM 725 O O . VAL A 1 93 ? -18.015 7.322 5.809 1.00 81.75 93 VAL A O 1
ATOM 728 N N . LYS A 1 94 ? -15.809 7.075 6.150 1.00 79.00 94 LYS A N 1
ATOM 729 C CA . LYS A 1 94 ? -15.501 8.504 5.992 1.00 79.00 94 LYS A CA 1
ATOM 730 C C . LYS A 1 94 ? -15.868 9.004 4.598 1.00 79.00 94 LYS A C 1
ATOM 732 O O . LYS A 1 94 ? -16.517 10.038 4.480 1.00 79.00 94 LYS A O 1
ATOM 737 N N . LEU A 1 95 ? -15.457 8.297 3.546 1.00 82.44 95 LEU A N 1
ATOM 738 C CA . LEU A 1 95 ? -15.715 8.710 2.167 1.00 82.44 95 LEU A CA 1
ATOM 739 C C . LEU A 1 95 ? -17.212 8.729 1.857 1.00 82.44 95 LEU A C 1
ATOM 741 O O . LEU A 1 95 ? -17.681 9.683 1.249 1.00 82.44 95 LEU A O 1
ATOM 745 N N . GLN A 1 96 ? -17.980 7.761 2.362 1.00 81.25 96 GLN A N 1
ATOM 746 C CA . GLN A 1 96 ? -19.439 7.746 2.224 1.00 81.25 96 GLN A CA 1
ATOM 747 C C . GLN A 1 96 ? -20.125 9.004 2.801 1.00 81.25 96 GLN A C 1
ATOM 749 O O . GLN A 1 96 ? -21.206 9.369 2.340 1.00 81.25 96 GLN A O 1
ATOM 754 N N . VAL A 1 97 ? -19.517 9.663 3.796 1.00 78.94 97 VAL A N 1
ATOM 755 C CA . VAL A 1 97 ? -20.053 10.870 4.451 1.00 78.94 97 VAL A CA 1
ATOM 756 C C . VAL A 1 97 ? -19.466 12.162 3.869 1.0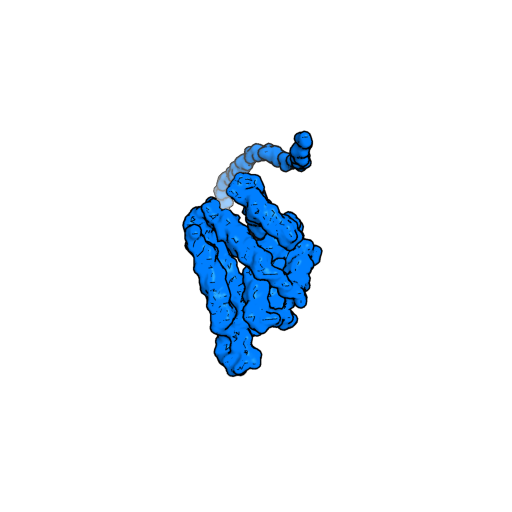0 78.94 97 VAL A C 1
ATOM 758 O O . VAL A 1 97 ? -20.217 13.089 3.575 1.00 78.94 97 VAL A O 1
ATOM 761 N N . ASP A 1 98 ? -18.143 12.228 3.699 1.00 82.19 98 ASP A N 1
ATOM 762 C CA . ASP A 1 98 ? -17.416 13.470 3.396 1.00 82.19 98 ASP A CA 1
ATOM 763 C C . ASP A 1 98 ? -17.055 13.646 1.909 1.00 82.19 98 ASP A C 1
ATOM 765 O O . ASP A 1 98 ? -16.818 14.771 1.471 1.00 82.19 98 ASP A O 1
ATOM 769 N N . ASN A 1 99 ? -16.939 12.558 1.137 1.00 87.50 99 ASN A N 1
ATOM 770 C CA . ASN A 1 99 ? -16.510 12.586 -0.268 1.00 87.50 99 ASN A CA 1
ATOM 771 C C . ASN A 1 99 ? -17.068 11.369 -1.047 1.00 87.50 99 ASN A C 1
ATOM 773 O O . ASN A 1 99 ? -16.309 10.458 -1.406 1.00 87.50 99 ASN A O 1
ATOM 777 N N . PRO A 1 100 ? -18.394 11.319 -1.289 1.00 90.00 100 PRO A N 1
ATOM 778 C CA . PRO A 1 100 ? -19.029 10.184 -1.956 1.00 90.00 100 PRO A CA 1
ATOM 779 C C . PRO A 1 100 ? -18.545 10.014 -3.402 1.00 90.00 100 PRO A C 1
ATOM 781 O O . PRO A 1 100 ? -18.424 8.887 -3.866 1.00 90.00 100 PRO A O 1
ATOM 784 N N . GLU A 1 101 ? -18.167 11.100 -4.084 1.00 92.06 101 GLU A N 1
ATOM 785 C CA . GLU A 1 101 ? -17.604 11.055 -5.441 1.00 92.06 101 GLU A CA 1
ATOM 786 C C . GLU A 1 101 ? -16.281 10.269 -5.503 1.00 92.06 101 GLU A C 1
ATOM 788 O O . GLU A 1 101 ? -16.009 9.581 -6.488 1.00 92.06 101 GLU A O 1
ATOM 793 N N . LEU A 1 102 ? -15.442 10.343 -4.462 1.00 91.62 102 LEU A N 1
ATOM 794 C CA . LEU A 1 102 ? -14.232 9.521 -4.353 1.00 91.62 102 LEU A CA 1
ATOM 795 C C . LEU A 1 102 ? -14.580 8.053 -4.067 1.00 91.62 102 LEU A C 1
ATOM 797 O O . LEU A 1 102 ? -13.978 7.166 -4.671 1.00 91.62 102 LEU A O 1
ATOM 801 N N . LEU A 1 103 ? -15.586 7.774 -3.231 1.00 90.94 103 LEU A N 1
ATOM 802 C CA . LEU A 1 103 ? -16.069 6.402 -3.025 1.00 90.94 103 LEU A CA 1
ATOM 803 C C . LEU A 1 103 ? -16.609 5.783 -4.325 1.00 90.94 103 LEU A C 1
ATOM 805 O O . LEU A 1 103 ? -16.286 4.638 -4.639 1.00 90.94 103 LEU A O 1
ATOM 809 N N . GLU A 1 104 ? -17.356 6.549 -5.121 1.00 91.31 104 GLU A N 1
ATOM 810 C CA . GLU A 1 104 ? -17.835 6.125 -6.439 1.00 91.31 104 GLU A CA 1
ATOM 811 C C . GLU A 1 104 ? -16.678 5.851 -7.413 1.00 91.31 104 GLU A C 1
ATOM 813 O O . GLU A 1 104 ? -16.703 4.825 -8.094 1.00 91.31 104 GLU A O 1
ATOM 818 N N . ARG A 1 105 ? -15.615 6.677 -7.431 1.00 94.94 105 ARG A N 1
ATOM 819 C CA . ARG A 1 105 ? -14.395 6.393 -8.220 1.00 94.94 105 ARG A CA 1
ATOM 820 C C . ARG A 1 105 ? -13.707 5.096 -7.785 1.00 94.94 105 ARG A C 1
ATOM 822 O O . ARG A 1 105 ? -13.357 4.284 -8.638 1.00 94.94 105 ARG A O 1
ATOM 829 N N . ILE A 1 106 ? -13.552 4.869 -6.480 1.00 93.62 106 ILE A N 1
ATOM 830 C CA . ILE A 1 106 ? -12.965 3.636 -5.924 1.00 93.62 106 ILE A CA 1
ATOM 831 C C . ILE A 1 106 ? -13.771 2.404 -6.366 1.00 93.62 106 ILE A C 1
ATOM 833 O O . ILE A 1 106 ? -13.199 1.419 -6.837 1.00 93.62 106 ILE A O 1
ATOM 837 N N . MET A 1 107 ? -15.102 2.469 -6.278 1.00 91.81 107 MET A N 1
ATOM 838 C CA . MET A 1 107 ? -15.984 1.379 -6.707 1.00 91.81 107 MET A CA 1
ATOM 839 C C . MET A 1 107 ? -15.974 1.173 -8.230 1.00 91.81 107 MET A C 1
ATOM 841 O O . MET A 1 107 ? -15.998 0.030 -8.686 1.00 91.81 107 MET A O 1
ATOM 845 N N . ALA A 1 108 ? -15.884 2.245 -9.025 1.00 94.19 108 ALA A N 1
ATOM 846 C CA . ALA A 1 108 ? -15.769 2.172 -10.485 1.00 94.19 108 ALA A CA 1
ATOM 847 C C . ALA A 1 108 ? -14.452 1.521 -10.950 1.00 94.19 108 ALA A C 1
ATOM 849 O O . ALA A 1 108 ? -14.440 0.824 -11.961 1.00 94.19 108 ALA A O 1
ATOM 850 N N . LEU A 1 109 ? -13.372 1.665 -10.173 1.00 94.12 109 LEU A N 1
ATOM 851 C CA . LEU A 1 109 ? -12.098 0.948 -10.348 1.00 94.12 109 LEU A CA 1
ATOM 852 C C . LEU A 1 109 ? -12.163 -0.538 -9.921 1.00 94.12 109 LEU A C 1
ATOM 854 O O . LEU A 1 109 ? -11.139 -1.221 -9.891 1.00 94.12 109 LEU A O 1
ATOM 858 N N . GLY A 1 110 ? -13.347 -1.050 -9.564 1.00 91.69 110 GLY A N 1
ATOM 859 C CA . GLY A 1 110 ? -13.567 -2.442 -9.165 1.00 91.69 110 GLY A CA 1
ATOM 860 C C . GLY A 1 110 ? -13.132 -2.776 -7.735 1.00 91.69 110 GLY A C 1
ATOM 861 O O . GLY A 1 110 ? -13.107 -3.951 -7.367 1.00 91.69 110 GLY A O 1
ATOM 862 N N . VAL A 1 111 ? -12.787 -1.778 -6.914 1.00 92.81 111 VAL A N 1
ATOM 863 C CA . VAL A 1 111 ? -12.336 -2.003 -5.536 1.00 92.81 111 VAL A CA 1
ATOM 864 C C . VAL A 1 111 ? -13.537 -2.300 -4.636 1.00 92.81 111 VAL A C 1
ATOM 866 O O . VAL A 1 111 ? -14.416 -1.468 -4.417 1.00 92.81 111 VAL A O 1
ATOM 869 N N . THR A 1 112 ? -13.542 -3.505 -4.075 1.00 90.69 112 THR A N 1
ATOM 870 C CA . THR A 1 112 ? -14.471 -3.966 -3.031 1.00 90.69 112 THR A CA 1
ATOM 871 C C . THR A 1 112 ? -13.820 -3.883 -1.648 1.00 90.69 112 THR A C 1
ATOM 873 O O . THR A 1 112 ? -12.592 -3.803 -1.550 1.00 90.69 112 THR A O 1
ATOM 876 N N . LEU A 1 113 ? -14.613 -3.977 -0.573 1.00 87.25 113 LEU A N 1
ATOM 877 C CA . LEU A 1 113 ? -14.102 -3.994 0.807 1.00 87.25 113 LEU A CA 1
ATOM 878 C C . LEU A 1 113 ? -13.043 -5.095 1.023 1.00 87.25 113 LEU A C 1
ATOM 880 O O . LEU A 1 113 ? -11.967 -4.807 1.542 1.00 87.25 113 LEU A O 1
ATOM 884 N N . ASP A 1 114 ? -13.273 -6.304 0.495 1.00 89.19 114 ASP A N 1
ATOM 885 C CA . ASP A 1 114 ? -12.333 -7.441 0.558 1.00 89.19 114 ASP A CA 1
ATOM 886 C C . ASP A 1 114 ? -10.989 -7.187 -0.161 1.00 89.19 114 ASP A C 1
ATOM 888 O O . ASP A 1 114 ? -10.006 -7.910 0.036 1.00 89.19 114 ASP A O 1
ATOM 892 N N . THR A 1 115 ? -10.937 -6.161 -1.016 1.00 94.44 115 THR A N 1
ATOM 893 C CA . THR A 1 115 ? -9.743 -5.713 -1.752 1.00 94.44 115 THR A CA 1
ATOM 894 C C . THR A 1 115 ? -9.220 -4.347 -1.297 1.00 94.44 115 THR A C 1
ATOM 896 O O . THR A 1 115 ? -8.151 -3.929 -1.742 1.00 94.44 115 THR A O 1
ATOM 899 N N . ALA A 1 116 ? -9.901 -3.650 -0.384 1.00 91.00 116 ALA A N 1
ATOM 900 C CA . ALA A 1 116 ? -9.528 -2.297 0.034 1.00 91.00 116 ALA A CA 1
ATOM 901 C C . ALA A 1 116 ? -8.135 -2.258 0.696 1.00 91.00 116 ALA A C 1
ATOM 903 O O . ALA A 1 116 ? -7.346 -1.349 0.438 1.00 91.00 116 ALA A O 1
ATOM 904 N N . SER A 1 117 ? -7.761 -3.302 1.442 1.00 92.00 117 SER A N 1
ATOM 905 C CA . SER A 1 117 ? -6.405 -3.471 1.987 1.00 92.00 117 SER A CA 1
ATOM 906 C C . SER A 1 117 ? -5.320 -3.648 0.910 1.00 92.00 117 SER A C 1
ATOM 908 O O . SER A 1 117 ? -4.160 -3.342 1.171 1.00 92.00 117 SER A O 1
ATOM 910 N N . ALA A 1 118 ? -5.662 -4.109 -0.300 1.00 95.31 118 ALA A N 1
ATOM 911 C CA . ALA A 1 118 ? -4.747 -4.101 -1.446 1.00 95.31 118 ALA A CA 1
ATOM 912 C C . ALA A 1 118 ? -4.661 -2.715 -2.086 1.00 95.31 118 ALA A C 1
ATOM 914 O O . ALA A 1 118 ? -3.567 -2.260 -2.409 1.00 95.31 118 ALA A O 1
ATOM 915 N N . PHE A 1 119 ? -5.794 -2.026 -2.228 1.00 95.69 119 PHE A N 1
ATOM 916 C CA . PHE A 1 119 ? -5.867 -0.672 -2.779 1.00 95.69 119 PHE A CA 1
ATOM 917 C C . PHE A 1 119 ? -5.056 0.340 -1.949 1.00 9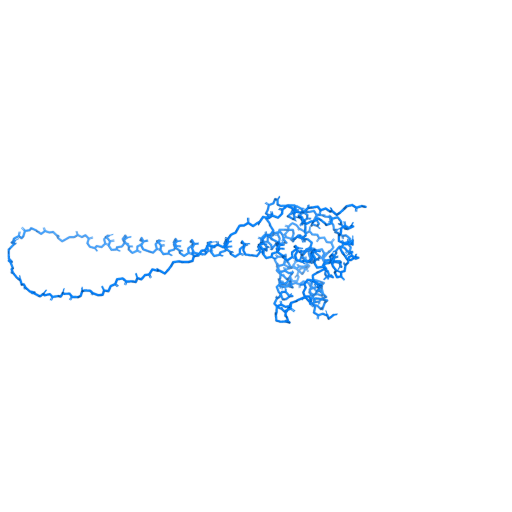5.69 119 PHE A C 1
ATOM 919 O O . PHE A 1 119 ? -4.260 1.094 -2.502 1.00 95.69 119 PHE A O 1
ATOM 926 N N . LEU A 1 120 ? -5.114 0.255 -0.615 1.00 93.31 120 LEU A N 1
ATOM 927 C CA . LEU A 1 120 ? -4.248 1.022 0.298 1.00 93.31 120 LEU A CA 1
ATOM 928 C C . LEU A 1 120 ? -2.744 0.680 0.184 1.00 93.31 120 LEU A C 1
ATOM 930 O O . LEU A 1 120 ? -1.906 1.387 0.745 1.00 93.31 120 LEU A O 1
ATOM 934 N N . LEU A 1 121 ? -2.385 -0.387 -0.538 1.00 95.50 121 LEU A N 1
ATOM 935 C CA . LEU A 1 121 ? -1.012 -0.777 -0.871 1.00 95.50 121 LEU A CA 1
ATOM 936 C C . LEU A 1 121 ? -0.683 -0.618 -2.369 1.00 95.50 121 LEU A C 1
ATOM 938 O O . LEU A 1 121 ? 0.427 -0.964 -2.776 1.00 95.50 121 LEU A O 1
ATOM 942 N N . ALA A 1 122 ? -1.579 -0.047 -3.182 1.00 96.56 122 ALA A N 1
ATOM 943 C CA . ALA A 1 122 ? -1.326 0.230 -4.597 1.00 96.56 122 ALA A CA 1
ATOM 944 C C . ALA A 1 122 ? -0.041 1.053 -4.866 1.00 96.56 122 ALA A C 1
ATOM 946 O O . ALA A 1 122 ? 0.629 0.741 -5.850 1.00 96.56 122 ALA A O 1
ATOM 947 N N . PRO A 1 123 ? 0.411 1.993 -4.002 1.00 95.44 123 PRO A N 1
ATOM 948 C CA . PRO A 1 123 ? 1.705 2.665 -4.184 1.00 95.44 123 PRO A CA 1
ATOM 949 C C . PRO A 1 123 ? 2.920 1.717 -4.201 1.00 95.44 123 PRO A C 1
ATOM 951 O O . PRO A 1 123 ? 3.902 1.988 -4.887 1.00 95.44 123 PRO A O 1
ATOM 954 N N . LEU A 1 124 ? 2.849 0.560 -3.522 1.00 94.44 124 LEU A N 1
ATOM 955 C CA . LEU A 1 124 ? 3.892 -0.477 -3.603 1.00 94.44 124 LEU A CA 1
ATOM 956 C C . LEU A 1 124 ? 3.956 -1.110 -4.999 1.00 94.44 124 LEU A C 1
ATOM 958 O O . LEU A 1 124 ? 5.028 -1.466 -5.480 1.00 94.44 124 LEU A O 1
ATOM 962 N N . VAL A 1 125 ? 2.794 -1.260 -5.638 1.00 95.44 125 VAL A N 1
ATOM 963 C CA . VAL A 1 125 ? 2.669 -1.778 -7.003 1.00 95.44 125 VAL A CA 1
ATOM 964 C C . VAL A 1 125 ? 3.096 -0.711 -8.014 1.00 95.44 125 VAL A C 1
ATOM 966 O O . VAL A 1 125 ? 3.780 -1.045 -8.975 1.00 95.44 125 VAL A O 1
ATOM 969 N N . GLN A 1 126 ? 2.777 0.564 -7.771 1.00 93.94 126 GLN A N 1
ATOM 970 C CA . GLN A 1 126 ? 3.220 1.690 -8.600 1.00 93.94 126 GLN A CA 1
ATOM 971 C C . GLN A 1 126 ? 4.752 1.758 -8.684 1.00 93.94 126 GLN A C 1
ATOM 973 O O . GLN A 1 126 ? 5.294 1.838 -9.783 1.00 93.94 126 GLN A O 1
ATOM 978 N N . VAL A 1 127 ? 5.448 1.641 -7.544 1.00 90.62 127 VAL A N 1
ATOM 979 C CA . VAL A 1 127 ? 6.922 1.605 -7.498 1.00 90.62 127 VAL A CA 1
ATOM 980 C C . VAL A 1 127 ? 7.487 0.378 -8.212 1.00 90.62 127 VAL A C 1
ATOM 982 O O . VAL A 1 127 ? 8.426 0.517 -8.987 1.00 90.62 127 VAL A O 1
ATOM 985 N N . ALA A 1 128 ? 6.881 -0.803 -8.055 1.00 90.25 128 ALA A N 1
ATOM 986 C CA . ALA A 1 128 ? 7.302 -1.990 -8.804 1.00 90.25 128 ALA A CA 1
ATOM 987 C C . ALA A 1 128 ? 7.133 -1.845 -10.335 1.00 90.25 128 ALA A C 1
ATOM 989 O O . ALA A 1 128 ? 7.848 -2.499 -11.087 1.00 90.25 128 ALA A O 1
ATOM 990 N N . TRP A 1 129 ? 6.223 -0.985 -10.808 1.00 90.94 129 TRP A N 1
ATOM 991 C CA . TRP A 1 129 ? 6.049 -0.660 -12.231 1.00 90.94 129 TRP A CA 1
ATOM 992 C C . TRP A 1 129 ? 6.867 0.555 -12.710 1.00 90.94 129 TRP A C 1
ATOM 994 O O . TRP A 1 129 ? 6.742 0.919 -13.881 1.00 90.94 129 TRP A O 1
ATOM 1004 N N . ALA A 1 130 ? 7.711 1.174 -11.871 1.00 85.75 130 ALA A N 1
ATOM 1005 C CA . ALA A 1 130 ? 8.484 2.369 -12.239 1.00 85.75 130 ALA A CA 1
ATOM 1006 C C . ALA A 1 130 ? 9.393 2.139 -13.463 1.00 85.75 130 ALA A C 1
ATOM 1008 O O . ALA A 1 130 ? 9.452 2.981 -14.354 1.00 85.75 130 ALA A O 1
ATOM 1009 N N . GLY A 1 131 ? 10.017 0.959 -13.565 1.00 75.81 131 GLY A N 1
ATOM 1010 C CA . GLY A 1 131 ? 10.816 0.545 -14.728 1.00 75.81 131 GLY A CA 1
ATOM 1011 C C . GLY A 1 131 ? 10.017 0.054 -15.941 1.00 75.81 131 GLY A C 1
ATOM 1012 O O . GLY A 1 131 ? 10.593 -0.535 -16.852 1.00 75.81 131 GLY A O 1
ATOM 1013 N N . GLY A 1 132 ? 8.691 0.216 -15.950 1.00 82.44 132 GLY A N 1
ATOM 1014 C CA . GLY A 1 132 ? 7.805 -0.222 -17.035 1.00 82.44 132 GLY A CA 1
ATOM 1015 C C . GLY A 1 132 ? 7.505 -1.728 -17.083 1.00 82.44 132 GLY A C 1
ATOM 1016 O O . GLY A 1 132 ? 6.615 -2.134 -17.828 1.00 82.44 132 GLY A O 1
ATOM 1017 N N . ALA A 1 133 ? 8.183 -2.558 -16.283 1.00 84.94 133 ALA A N 1
ATOM 1018 C CA . ALA A 1 133 ? 7.941 -3.999 -16.176 1.00 84.94 133 ALA A CA 1
ATOM 1019 C C . ALA A 1 133 ? 8.217 -4.518 -14.754 1.00 84.94 133 ALA A C 1
ATOM 1021 O O . ALA A 1 133 ? 9.188 -4.103 -14.135 1.00 84.94 133 ALA A O 1
ATOM 1022 N N . VAL A 1 134 ? 7.398 -5.466 -14.274 1.00 88.88 134 VAL A N 1
ATOM 1023 C CA . VAL A 1 134 ? 7.559 -6.129 -12.963 1.00 88.88 134 VAL A CA 1
ATOM 1024 C C . VAL A 1 134 ? 8.192 -7.514 -13.128 1.00 88.88 134 VAL A C 1
ATOM 1026 O O . VAL A 1 134 ? 7.551 -8.459 -13.603 1.00 88.88 134 VAL A O 1
ATOM 1029 N N . THR A 1 135 ? 9.431 -7.666 -12.668 1.00 86.44 135 THR A N 1
ATOM 1030 C CA . THR A 1 135 ? 10.119 -8.954 -12.520 1.00 86.44 135 THR A CA 1
ATOM 1031 C C . THR A 1 135 ? 9.507 -9.807 -11.406 1.00 86.44 135 THR A C 1
ATOM 1033 O O . THR A 1 135 ? 8.822 -9.328 -10.497 1.00 86.44 135 THR A O 1
ATOM 1036 N N . ASP A 1 136 ? 9.822 -11.103 -11.402 1.00 87.12 136 ASP A N 1
ATOM 1037 C CA . ASP A 1 136 ? 9.419 -11.988 -10.307 1.00 87.12 136 ASP A CA 1
ATOM 1038 C C . ASP A 1 136 ? 10.111 -11.680 -8.970 1.00 87.12 136 ASP A C 1
ATOM 1040 O O . ASP A 1 136 ? 9.625 -12.129 -7.928 1.00 87.12 136 ASP A O 1
ATOM 1044 N N . HIS A 1 137 ? 11.201 -10.900 -8.957 1.00 83.38 137 HIS A N 1
ATOM 1045 C CA . HIS A 1 137 ? 11.800 -10.451 -7.701 1.00 83.38 137 HIS A CA 1
ATOM 1046 C C . HIS A 1 137 ? 11.030 -9.270 -7.095 1.00 83.38 137 HIS A C 1
ATOM 1048 O O . HIS A 1 137 ? 10.718 -9.308 -5.904 1.00 83.38 137 HIS A O 1
ATOM 1054 N N . GLU A 1 138 ? 10.637 -8.288 -7.912 1.00 85.88 138 GLU A N 1
ATOM 1055 C CA . GLU A 1 138 ? 9.762 -7.168 -7.520 1.00 85.88 138 GLU A CA 1
ATOM 1056 C C . GLU A 1 138 ? 8.392 -7.676 -7.063 1.00 85.88 138 GLU A C 1
ATOM 1058 O O . GLU A 1 138 ? 7.932 -7.352 -5.966 1.00 85.88 138 GLU A O 1
ATOM 1063 N N . ARG A 1 139 ? 7.790 -8.591 -7.836 1.00 91.75 139 ARG A N 1
ATOM 1064 C CA . ARG A 1 139 ? 6.557 -9.309 -7.475 1.00 91.75 139 ARG A CA 1
ATOM 1065 C C . ARG A 1 139 ? 6.646 -9.927 -6.082 1.00 91.75 139 ARG A C 1
ATOM 1067 O O . ARG A 1 139 ? 5.747 -9.757 -5.258 1.00 91.75 139 ARG A O 1
ATOM 1074 N N . GLN A 1 140 ? 7.731 -10.648 -5.801 1.00 91.38 140 GLN A N 1
ATOM 1075 C CA . GLN A 1 140 ? 7.945 -11.257 -4.491 1.00 91.38 140 GLN A CA 1
ATOM 1076 C C . GLN A 1 140 ? 8.250 -10.222 -3.403 1.00 91.38 140 GLN A C 1
ATOM 1078 O O . GLN A 1 140 ? 7.826 -10.424 -2.268 1.00 91.38 140 GLN A O 1
ATOM 1083 N N . ALA A 1 141 ? 8.941 -9.121 -3.709 1.00 91.00 141 ALA A N 1
ATOM 1084 C CA . ALA A 1 141 ? 9.182 -8.034 -2.765 1.00 91.00 141 ALA A CA 1
ATOM 1085 C C . ALA A 1 141 ? 7.865 -7.396 -2.304 1.00 91.00 141 ALA A C 1
ATOM 1087 O O . ALA A 1 141 ? 7.586 -7.408 -1.103 1.00 91.00 141 ALA A O 1
ATOM 1088 N N . VAL A 1 142 ? 7.011 -6.961 -3.236 1.00 93.88 142 VAL A N 1
ATOM 1089 C CA . VAL A 1 142 ? 5.692 -6.381 -2.925 1.00 93.88 142 VAL A CA 1
ATOM 1090 C C . VAL A 1 142 ? 4.836 -7.362 -2.125 1.00 93.88 142 VAL A C 1
ATOM 1092 O O . VAL A 1 142 ? 4.312 -7.000 -1.074 1.00 93.88 142 VAL A O 1
ATOM 1095 N N . LEU A 1 143 ? 4.743 -8.628 -2.547 1.00 95.25 143 LEU A N 1
ATOM 1096 C CA . LEU A 1 143 ? 3.930 -9.621 -1.837 1.00 95.25 143 LEU A CA 1
ATOM 1097 C C . LEU A 1 143 ? 4.494 -9.981 -0.447 1.00 95.25 143 LEU A C 1
ATOM 1099 O O . LEU A 1 143 ? 3.712 -10.282 0.459 1.00 95.25 143 LEU A O 1
ATOM 1103 N N . ARG A 1 144 ? 5.818 -9.918 -0.225 1.00 92.50 144 ARG A N 1
ATOM 1104 C CA . ARG A 1 144 ? 6.426 -10.041 1.117 1.00 92.50 144 ARG A CA 1
ATOM 1105 C C . ARG A 1 144 ? 6.066 -8.846 2.001 1.00 92.50 144 ARG A C 1
ATOM 1107 O O . ARG A 1 144 ? 5.624 -9.063 3.128 1.00 92.50 144 ARG A O 1
ATOM 1114 N N . VAL A 1 145 ? 6.207 -7.620 1.494 1.00 92.19 145 VAL A N 1
ATOM 1115 C CA . VAL A 1 145 ? 5.885 -6.379 2.223 1.00 92.19 145 VAL A CA 1
ATOM 1116 C C . VAL A 1 145 ? 4.389 -6.310 2.554 1.00 92.19 145 VAL A C 1
ATOM 1118 O O . VAL A 1 145 ? 4.031 -6.025 3.694 1.00 92.19 145 VAL A O 1
ATOM 1121 N N . ALA A 1 146 ? 3.508 -6.682 1.621 1.00 92.88 146 ALA A N 1
ATOM 1122 C CA . ALA A 1 146 ? 2.069 -6.789 1.864 1.00 92.88 146 ALA A CA 1
ATOM 1123 C C . ALA A 1 146 ? 1.728 -7.844 2.935 1.00 92.88 146 ALA A C 1
ATOM 1125 O O . ALA A 1 146 ? 0.940 -7.565 3.836 1.00 92.88 146 ALA A O 1
ATOM 1126 N N . THR A 1 147 ? 2.381 -9.016 2.912 1.00 93.12 147 THR A N 1
ATOM 1127 C CA . THR A 1 147 ? 2.202 -10.044 3.961 1.00 93.12 147 THR A CA 1
ATOM 1128 C C . THR A 1 147 ? 2.695 -9.554 5.332 1.00 93.12 147 THR A C 1
ATOM 1130 O O . THR A 1 147 ? 2.109 -9.892 6.358 1.00 93.12 147 THR A O 1
ATOM 1133 N N . ALA A 1 148 ? 3.770 -8.758 5.381 1.00 89.31 148 ALA A N 1
ATOM 1134 C CA . ALA A 1 148 ? 4.250 -8.139 6.620 1.00 89.31 148 ALA A CA 1
ATOM 1135 C C . ALA A 1 148 ? 3.277 -7.070 7.154 1.00 89.31 148 ALA A C 1
ATOM 1137 O O . ALA A 1 148 ? 3.141 -6.922 8.364 1.00 89.31 148 ALA A O 1
ATOM 1138 N N . ARG A 1 149 ? 2.545 -6.401 6.255 1.00 87.38 149 ARG A N 1
ATOM 1139 C CA . ARG A 1 149 ? 1.446 -5.460 6.543 1.00 87.38 149 ARG A CA 1
ATOM 1140 C C . ARG A 1 149 ? 0.087 -6.132 6.758 1.00 87.38 149 ARG A C 1
ATOM 1142 O O . ARG A 1 149 ? -0.938 -5.466 6.721 1.00 87.38 149 ARG A O 1
ATOM 1149 N N . GLY A 1 150 ? 0.074 -7.446 6.974 1.00 87.81 150 GLY A N 1
ATOM 1150 C CA . GLY A 1 150 ? -1.127 -8.181 7.357 1.00 87.81 150 GLY A CA 1
ATOM 1151 C C . GLY A 1 150 ? -2.055 -8.612 6.220 1.00 87.81 150 GLY A C 1
ATOM 1152 O O . GLY A 1 150 ? -3.056 -9.263 6.505 1.00 87.81 150 GLY A O 1
ATOM 1153 N N . VAL A 1 151 ? -1.727 -8.343 4.948 1.00 92.38 151 VAL A N 1
ATOM 1154 C CA . VAL A 1 151 ? -2.489 -8.892 3.812 1.00 92.38 151 VAL A CA 1
ATOM 1155 C C . VAL A 1 151 ? -2.248 -10.402 3.730 1.00 92.38 151 VAL A C 1
ATOM 1157 O O . VAL A 1 151 ? -1.179 -10.867 3.327 1.00 92.38 151 VAL A O 1
ATOM 1160 N N . GLU A 1 152 ? -3.244 -11.177 4.155 1.00 91.75 152 GLU A N 1
ATOM 1161 C CA . GLU A 1 152 ? -3.151 -12.629 4.298 1.00 91.75 152 GLU A CA 1
ATOM 1162 C C . GLU A 1 152 ? -3.028 -13.349 2.948 1.00 91.75 152 GLU A C 1
ATOM 1164 O O . GLU A 1 152 ? -3.763 -13.067 2.001 1.00 91.75 152 GLU A O 1
ATOM 1169 N N . LYS A 1 153 ? -2.124 -14.332 2.857 1.00 93.38 153 LYS A N 1
ATOM 1170 C CA . LYS A 1 153 ? -1.961 -15.156 1.651 1.00 93.38 153 LYS A CA 1
ATOM 1171 C C . LYS A 1 153 ? -3.242 -15.934 1.349 1.00 93.38 153 LYS A C 1
ATOM 1173 O O . LYS A 1 153 ? -3.671 -16.744 2.160 1.00 93.38 153 LYS A O 1
ATOM 1178 N N . GLY A 1 154 ? -3.797 -15.729 0.157 1.00 92.31 154 GLY A N 1
ATOM 1179 C CA . GLY A 1 154 ? -5.067 -16.335 -0.262 1.00 92.31 154 GLY A CA 1
ATOM 1180 C C . GLY A 1 154 ? -6.303 -15.470 0.009 1.00 92.31 154 GLY A C 1
ATOM 1181 O O . GLY A 1 154 ? -7.381 -15.829 -0.451 1.00 92.31 154 GLY A O 1
ATOM 1182 N N . SER A 1 155 ? -6.159 -14.317 0.676 1.00 94.94 155 SER A N 1
ATOM 1183 C CA . SER A 1 155 ? -7.219 -13.300 0.723 1.00 94.94 155 SER A CA 1
ATOM 1184 C C . SER A 1 155 ? -7.489 -12.693 -0.667 1.00 94.94 155 SER A C 1
ATOM 1186 O O . SER A 1 155 ? -6.579 -12.674 -1.510 1.00 94.94 155 SER A O 1
ATOM 1188 N N . PRO A 1 156 ? -8.689 -12.128 -0.914 1.00 95.94 156 PRO A N 1
ATOM 1189 C CA . PRO A 1 156 ? -8.979 -11.393 -2.146 1.00 95.94 156 PRO A CA 1
ATOM 1190 C C . PRO A 1 156 ? -7.998 -10.236 -2.377 1.00 95.94 156 PRO A C 1
ATOM 1192 O O . PRO A 1 156 ? -7.459 -10.111 -3.473 1.00 95.94 156 PRO A O 1
ATOM 1195 N N . ALA A 1 157 ? -7.645 -9.477 -1.334 1.00 95.25 157 ALA A N 1
ATOM 1196 C CA . ALA A 1 157 ? -6.586 -8.468 -1.386 1.00 95.25 157 ALA A CA 1
ATOM 1197 C C . ALA A 1 157 ? -5.228 -9.025 -1.880 1.00 95.25 157 ALA A C 1
ATOM 1199 O O . ALA A 1 157 ? -4.585 -8.426 -2.744 1.00 95.25 157 ALA A O 1
ATOM 1200 N N . TYR A 1 158 ? -4.787 -10.193 -1.401 1.00 96.88 158 TYR A N 1
ATOM 1201 C CA . TYR A 1 158 ? -3.538 -10.809 -1.875 1.00 96.88 158 TYR A CA 1
ATOM 1202 C C . TYR A 1 158 ? -3.619 -11.236 -3.348 1.00 96.88 158 TYR A C 1
ATOM 1204 O O . TYR A 1 158 ? -2.662 -11.050 -4.105 1.00 96.88 158 TYR A O 1
ATOM 1212 N N . ALA A 1 159 ? -4.765 -11.778 -3.772 1.00 96.94 159 ALA A N 1
ATOM 1213 C CA . ALA A 1 159 ? -5.015 -12.119 -5.170 1.00 96.94 159 ALA A CA 1
ATOM 1214 C C . ALA A 1 159 ? -5.034 -10.870 -6.072 1.00 96.94 159 ALA A C 1
ATOM 1216 O O . ALA A 1 159 ? -4.458 -10.901 -7.161 1.00 96.94 159 ALA A O 1
ATOM 1217 N N . GLN A 1 160 ? -5.608 -9.762 -5.589 1.00 97.75 160 GLN A N 1
ATOM 1218 C CA . GLN A 1 160 ? -5.675 -8.480 -6.289 1.00 97.75 160 GLN A CA 1
ATOM 1219 C C . GLN A 1 160 ? -4.279 -7.890 -6.533 1.00 97.75 160 GLN A C 1
ATOM 1221 O O . GLN A 1 160 ? -3.941 -7.570 -7.672 1.00 97.75 160 GLN A O 1
ATOM 1226 N N . LEU A 1 161 ? -3.416 -7.854 -5.507 1.00 97.44 161 LEU A N 1
ATOM 1227 C CA . LEU A 1 161 ? -2.002 -7.482 -5.671 1.00 97.44 161 LEU A CA 1
ATOM 1228 C C . LEU A 1 161 ? -1.295 -8.413 -6.671 1.00 97.44 161 LEU A C 1
ATOM 1230 O O . LEU A 1 161 ? -0.561 -7.958 -7.546 1.00 97.44 161 LEU A O 1
ATOM 1234 N N . GLY A 1 162 ? -1.550 -9.723 -6.593 1.00 97.00 162 GLY A N 1
ATOM 1235 C CA . GLY A 1 162 ? -1.016 -10.713 -7.533 1.00 97.00 162 GLY A CA 1
ATOM 1236 C C . GLY A 1 162 ? -1.509 -10.562 -8.982 1.00 97.00 162 GLY A C 1
ATOM 1237 O O . GLY A 1 162 ? -0.856 -11.064 -9.899 1.00 97.00 162 GLY A O 1
ATOM 1238 N N . HIS A 1 163 ? -2.634 -9.883 -9.218 1.00 96.94 163 HIS A N 1
ATOM 1239 C CA . HIS A 1 163 ? -3.110 -9.488 -10.546 1.00 96.94 163 HIS A CA 1
ATOM 1240 C C . HIS A 1 163 ? -2.455 -8.178 -11.003 1.00 96.94 163 HIS A C 1
ATOM 1242 O O . HIS A 1 163 ? -1.806 -8.192 -12.045 1.00 96.94 163 HIS A O 1
ATOM 1248 N N . TRP A 1 164 ? -2.496 -7.112 -10.196 1.00 97.31 164 TRP A N 1
ATOM 1249 C CA . TRP A 1 164 ? -1.888 -5.815 -10.535 1.00 97.31 164 TRP A CA 1
ATOM 1250 C C . TRP A 1 164 ? -0.359 -5.859 -10.722 1.00 97.31 164 TRP A C 1
ATOM 1252 O O . TRP A 1 164 ? 0.220 -4.987 -11.359 1.00 97.31 164 TRP A O 1
ATOM 1262 N N . LEU A 1 165 ? 0.327 -6.870 -10.178 1.00 96.00 165 LEU A N 1
ATOM 1263 C CA . LEU A 1 165 ? 1.755 -7.114 -10.433 1.00 96.00 165 LEU A CA 1
ATOM 1264 C C . LEU A 1 165 ? 2.011 -7.925 -11.717 1.00 96.00 165 LEU A C 1
ATOM 1266 O O . LEU A 1 165 ? 3.162 -8.087 -12.119 1.00 96.00 165 LEU A O 1
ATOM 1270 N N . ARG A 1 166 ? 0.994 -8.559 -12.314 1.00 96.19 166 ARG A N 1
ATOM 1271 C CA . ARG A 1 166 ? 1.095 -9.269 -13.610 1.00 96.19 166 ARG A CA 1
ATOM 1272 C C . ARG A 1 166 ? 0.686 -8.371 -14.772 1.00 96.19 166 ARG A C 1
ATOM 1274 O O . ARG A 1 166 ? 1.276 -8.462 -15.839 1.00 96.19 166 ARG A O 1
ATOM 1281 N N . GLU A 1 167 ? -0.305 -7.525 -14.538 1.00 95.75 167 GLU A N 1
ATOM 1282 C CA . GLU A 1 167 ? -0.918 -6.634 -15.513 1.00 95.75 167 GLU A CA 1
ATOM 1283 C C . GLU A 1 167 ? -1.050 -5.259 -14.861 1.00 95.75 167 GLU A C 1
ATOM 1285 O O . GLU A 1 167 ? -1.612 -5.144 -13.771 1.00 95.75 167 GLU A O 1
ATOM 1290 N N . ARG A 1 168 ? -0.444 -4.237 -15.472 1.00 95.12 168 ARG A N 1
ATOM 1291 C CA . ARG A 1 168 ? -0.327 -2.907 -14.869 1.00 95.12 168 ARG A CA 1
ATOM 1292 C C . ARG A 1 168 ? -1.710 -2.242 -14.782 1.00 95.12 168 ARG A C 1
ATOM 1294 O O . ARG A 1 168 ? -2.365 -2.131 -15.815 1.00 95.12 168 ARG A O 1
ATOM 1301 N N . PRO A 1 169 ? -2.130 -1.743 -13.605 1.00 95.38 169 PRO A N 1
ATOM 1302 C CA . PRO A 1 169 ? -3.301 -0.881 -13.490 1.00 95.38 169 PRO A CA 1
ATOM 1303 C C . PRO A 1 169 ? -3.226 0.367 -14.377 1.00 95.38 169 PRO A C 1
ATOM 1305 O O . PRO A 1 169 ? -2.140 0.858 -14.702 1.00 95.38 169 PRO A O 1
ATOM 1308 N N . GLU A 1 170 ? -4.393 0.923 -14.692 1.00 94.62 170 GLU A N 1
ATOM 1309 C CA . GLU A 1 170 ? -4.512 2.292 -15.196 1.00 94.62 170 GLU A CA 1
ATOM 1310 C C . GLU A 1 170 ? -4.038 3.299 -14.135 1.00 94.62 170 GLU A C 1
ATOM 1312 O O . GLU A 1 170 ? -4.201 3.069 -12.934 1.00 94.62 170 GLU A O 1
ATOM 1317 N N . ASP A 1 171 ? -3.480 4.435 -14.564 1.00 94.06 171 ASP A N 1
ATOM 1318 C CA . ASP A 1 171 ? -2.901 5.434 -13.648 1.00 94.06 171 ASP A CA 1
ATOM 1319 C C . ASP A 1 171 ? -3.925 5.996 -12.653 1.00 94.06 171 ASP A C 1
ATOM 1321 O O . ASP A 1 171 ? -3.610 6.182 -11.476 1.00 94.06 171 ASP A O 1
ATOM 1325 N N . ALA A 1 172 ? -5.187 6.108 -13.082 1.00 95.44 172 ALA A N 1
ATOM 1326 C CA . ALA A 1 172 ? -6.315 6.492 -12.240 1.00 95.44 172 ALA A CA 1
ATOM 1327 C C . ALA A 1 172 ? -6.461 5.624 -10.974 1.00 95.44 172 ALA A C 1
ATOM 1329 O O . ALA A 1 172 ? -6.941 6.119 -9.953 1.00 95.44 172 ALA A O 1
ATOM 1330 N N . LEU A 1 173 ? -6.026 4.355 -10.993 1.00 96.44 173 LEU A N 1
ATOM 1331 C CA . LEU A 1 173 ? -6.038 3.497 -9.807 1.00 96.44 173 LEU A CA 1
ATOM 1332 C C . LEU A 1 173 ? -4.997 3.935 -8.773 1.00 96.44 173 LEU A C 1
ATOM 1334 O O . LEU A 1 173 ? -5.287 3.939 -7.577 1.00 96.44 173 LEU A O 1
ATOM 1338 N N . PHE A 1 174 ? -3.803 4.327 -9.220 1.00 95.69 174 PHE A N 1
ATOM 1339 C CA . PHE A 1 174 ? -2.747 4.818 -8.340 1.00 95.69 174 PHE A CA 1
ATOM 1340 C C . PHE A 1 174 ? -3.069 6.216 -7.803 1.00 95.69 174 PHE A C 1
ATOM 1342 O O . PHE A 1 174 ? -2.952 6.441 -6.598 1.00 95.69 174 PHE A O 1
ATOM 1349 N N . ASP A 1 175 ? -3.556 7.115 -8.660 1.00 94.69 175 ASP A N 1
ATOM 1350 C CA . ASP A 1 175 ? -3.952 8.472 -8.270 1.00 94.69 175 ASP A CA 1
ATOM 1351 C C . ASP A 1 175 ? -5.087 8.443 -7.237 1.00 94.69 175 ASP A C 1
ATOM 1353 O O . ASP A 1 175 ? -4.976 9.041 -6.163 1.00 94.69 175 ASP A O 1
ATOM 1357 N N . THR A 1 176 ? -6.142 7.659 -7.500 1.00 95.62 176 THR A N 1
ATOM 1358 C CA . THR A 1 176 ? -7.272 7.501 -6.569 1.00 95.62 176 THR A CA 1
ATOM 1359 C C . THR A 1 176 ? -6.825 6.832 -5.264 1.00 95.62 176 THR A C 1
ATOM 1361 O O . THR A 1 176 ? -7.319 7.196 -4.196 1.00 95.62 176 THR A O 1
ATOM 1364 N N . ALA A 1 177 ? -5.863 5.900 -5.292 1.00 95.50 177 ALA A N 1
ATOM 1365 C CA . ALA A 1 177 ? -5.303 5.307 -4.074 1.00 95.50 177 ALA A CA 1
ATOM 1366 C C . ALA A 1 177 ? -4.518 6.330 -3.234 1.00 95.50 177 ALA A C 1
ATOM 1368 O O . ALA A 1 177 ? -4.687 6.380 -2.016 1.00 95.50 177 ALA A O 1
ATOM 1369 N N . ILE A 1 178 ? -3.697 7.178 -3.861 1.00 93.56 178 ILE A N 1
ATOM 1370 C CA . ILE A 1 178 ? -2.955 8.246 -3.174 1.00 93.56 178 ILE A CA 1
ATOM 1371 C C . ILE A 1 178 ? -3.912 9.303 -2.599 1.00 93.56 178 ILE A C 1
ATOM 1373 O O . ILE A 1 178 ? -3.746 9.697 -1.442 1.00 93.56 178 ILE A O 1
ATOM 1377 N N . GLU A 1 179 ? -4.949 9.705 -3.344 1.00 93.06 179 GLU A N 1
ATOM 1378 C CA . GLU A 1 179 ? -6.020 10.589 -2.856 1.00 93.06 179 GLU A CA 1
ATOM 1379 C C . GLU A 1 179 ? -6.719 9.974 -1.631 1.00 93.06 179 GLU A C 1
ATOM 1381 O O . GLU A 1 179 ? -6.816 10.606 -0.580 1.00 93.06 179 GLU A O 1
ATOM 1386 N N . THR A 1 180 ? -7.101 8.697 -1.724 1.00 91.62 180 THR A N 1
ATOM 1387 C CA . THR A 1 180 ? -7.749 7.933 -0.646 1.00 91.62 180 THR A CA 1
ATOM 1388 C C . THR A 1 180 ? -6.884 7.857 0.611 1.00 91.62 180 THR A C 1
ATOM 1390 O O . THR A 1 180 ? -7.369 8.102 1.718 1.00 91.62 180 THR A O 1
ATOM 1393 N N . ILE A 1 181 ? -5.587 7.564 0.463 1.00 91.25 181 ILE A N 1
ATOM 1394 C CA . ILE A 1 181 ? -4.641 7.539 1.584 1.00 91.25 181 ILE A CA 1
ATOM 1395 C C . ILE A 1 181 ? -4.516 8.946 2.189 1.00 91.25 181 ILE A C 1
ATOM 1397 O O . ILE A 1 181 ? -4.568 9.074 3.411 1.00 91.25 181 ILE A O 1
ATOM 1401 N N . LYS A 1 182 ? -4.436 10.014 1.381 1.00 89.44 182 LYS A N 1
ATOM 1402 C CA . LYS A 1 182 ? -4.427 11.403 1.878 1.00 89.44 182 LYS A CA 1
ATOM 1403 C C . LYS A 1 182 ? -5.704 11.744 2.662 1.00 89.44 182 LYS A C 1
ATOM 1405 O O . LYS A 1 182 ? -5.601 12.310 3.751 1.00 89.44 182 LYS A O 1
ATOM 1410 N N . THR A 1 183 ? -6.888 11.353 2.189 1.00 87.56 183 THR A N 1
ATOM 1411 C CA . THR A 1 183 ? -8.160 11.546 2.915 1.00 87.56 183 THR A CA 1
ATOM 1412 C C . THR A 1 183 ? -8.236 10.721 4.207 1.00 87.56 183 THR A C 1
ATOM 1414 O O . THR A 1 183 ? -8.759 11.202 5.214 1.00 87.56 183 THR A O 1
ATOM 1417 N N . GLY A 1 184 ? -7.665 9.513 4.229 1.00 83.81 184 GLY A N 1
ATOM 1418 C CA . GLY A 1 184 ? -7.517 8.701 5.445 1.00 83.81 184 GLY A CA 1
ATOM 1419 C C . GLY A 1 184 ? -6.489 9.253 6.444 1.00 83.81 184 GLY A C 1
ATOM 1420 O O . GLY A 1 184 ? -6.593 9.005 7.645 1.00 83.81 184 GLY A O 1
ATOM 1421 N N . LEU A 1 185 ? -5.512 10.033 5.975 1.00 86.19 185 LEU A N 1
ATOM 1422 C CA . LEU A 1 185 ? -4.528 10.722 6.813 1.00 86.19 185 LEU A CA 1
ATOM 1423 C C . LEU A 1 185 ? -5.059 12.040 7.400 1.00 86.19 185 LEU A C 1
ATOM 1425 O O . LEU A 1 185 ? -4.632 12.426 8.487 1.00 86.19 185 LEU A O 1
ATOM 1429 N N . SER A 1 186 ? -5.986 12.729 6.723 1.00 84.88 186 SER A N 1
ATOM 1430 C CA . SER A 1 186 ? -6.429 14.082 7.103 1.00 84.88 186 SER A CA 1
ATOM 1431 C C . SER A 1 186 ? -7.307 14.153 8.362 1.00 84.88 186 SER A C 1
ATOM 1433 O O . SER A 1 186 ? -7.626 15.249 8.814 1.00 84.88 186 SER A O 1
ATOM 1435 N N . VAL A 1 187 ? -7.719 13.009 8.922 1.00 82.12 187 VAL A N 1
ATOM 1436 C CA . VAL A 1 187 ? -8.448 12.909 10.206 1.00 82.12 187 VAL A CA 1
ATOM 1437 C C . VAL A 1 187 ? -7.539 12.686 11.416 1.00 82.12 187 VAL A C 1
ATOM 1439 O O . VAL A 1 187 ? -8.019 12.650 12.546 1.00 82.12 187 VAL A O 1
ATOM 1442 N N . LEU A 1 188 ? -6.239 12.501 11.193 1.00 82.81 188 LEU A N 1
ATOM 1443 C CA . LEU A 1 188 ? -5.279 12.141 12.233 1.00 82.81 188 LEU A CA 1
ATOM 1444 C C . LEU A 1 188 ? -4.604 13.376 12.832 1.00 82.81 188 LEU A C 1
ATOM 1446 O O . LEU A 1 188 ? -4.570 14.449 12.226 1.00 82.81 188 LEU A O 1
ATOM 1450 N N . THR A 1 189 ? -3.985 13.222 14.003 1.00 87.94 189 THR A N 1
ATOM 1451 C CA . THR A 1 189 ? -3.090 14.271 14.505 1.00 87.94 189 THR A CA 1
ATOM 1452 C C . THR A 1 189 ? -1.867 14.428 13.583 1.00 87.94 189 THR A C 1
ATOM 1454 O O . THR A 1 189 ? -1.428 13.448 12.973 1.00 87.94 189 THR A O 1
ATOM 1457 N N . PRO A 1 190 ? -1.231 15.615 13.505 1.00 88.94 190 PRO A N 1
ATOM 1458 C CA . PRO A 1 190 ? -0.054 15.816 12.650 1.00 88.94 190 PRO A CA 1
ATOM 1459 C C . PRO A 1 190 ? 1.109 14.847 12.930 1.00 88.94 190 PRO A C 1
ATOM 1461 O O . PRO A 1 190 ? 1.872 14.517 12.024 1.00 88.94 190 PRO A O 1
ATOM 1464 N N . ALA A 1 191 ? 1.234 14.358 14.169 1.00 88.31 191 ALA A N 1
ATOM 1465 C CA . ALA A 1 191 ? 2.239 13.367 14.552 1.00 88.31 191 ALA A CA 1
ATOM 1466 C C . ALA A 1 191 ? 1.925 11.967 13.987 1.00 88.31 191 ALA A C 1
ATOM 1468 O O . ALA A 1 191 ? 2.817 11.290 13.475 1.00 88.31 191 ALA A O 1
ATOM 1469 N N . GLU A 1 192 ? 0.661 11.544 14.033 1.00 86.19 192 GLU A N 1
ATOM 1470 C CA . GLU A 1 192 ? 0.207 10.284 13.435 1.00 86.19 192 GLU A CA 1
ATOM 1471 C C . GLU A 1 192 ? 0.217 10.333 11.907 1.00 86.19 192 GLU A C 1
ATOM 1473 O O . GLU A 1 192 ? 0.598 9.348 11.277 1.00 86.19 192 GLU A O 1
ATOM 1478 N N . GLN A 1 193 ? -0.157 11.470 11.309 1.00 88.19 193 GLN A N 1
ATOM 1479 C CA . GLN A 1 193 ? -0.021 11.703 9.873 1.00 88.19 193 GLN A CA 1
ATOM 1480 C C . GLN A 1 193 ? 1.444 11.536 9.449 1.00 88.19 193 GLN A C 1
ATOM 1482 O O . GLN A 1 193 ? 1.735 10.764 8.539 1.00 88.19 193 GLN A O 1
ATOM 1487 N N . ALA A 1 194 ? 2.380 12.182 10.154 1.00 87.88 194 ALA A N 1
ATOM 1488 C CA . ALA A 1 194 ? 3.808 12.049 9.878 1.00 87.88 194 ALA A CA 1
ATOM 1489 C C . ALA A 1 194 ? 4.323 10.605 10.054 1.00 87.88 194 ALA A C 1
ATOM 1491 O O . ALA A 1 194 ? 5.087 10.133 9.210 1.00 87.88 194 ALA A O 1
ATOM 1492 N N . ASP A 1 195 ? 3.893 9.879 11.096 1.00 87.94 195 ASP A N 1
ATOM 1493 C CA . ASP A 1 195 ? 4.240 8.461 11.279 1.00 87.94 195 ASP A CA 1
ATOM 1494 C C . ASP A 1 195 ? 3.690 7.581 10.149 1.00 87.94 195 ASP A C 1
ATOM 1496 O O . ASP A 1 195 ? 4.446 6.813 9.553 1.00 87.94 195 ASP A O 1
ATOM 1500 N N . ARG A 1 196 ? 2.399 7.696 9.816 1.00 86.69 196 ARG A N 1
ATOM 1501 C CA . ARG A 1 196 ? 1.770 6.862 8.783 1.00 86.69 196 ARG A CA 1
ATOM 1502 C C . ARG A 1 196 ? 2.318 7.178 7.389 1.00 86.69 196 ARG A C 1
ATOM 1504 O O . ARG A 1 196 ? 2.686 6.240 6.689 1.00 86.69 196 ARG A O 1
ATOM 1511 N N . THR A 1 197 ? 2.494 8.450 7.016 1.00 89.81 197 THR A N 1
ATOM 1512 C CA . THR A 1 197 ? 3.144 8.825 5.745 1.00 89.81 197 THR A CA 1
ATOM 1513 C C . THR A 1 197 ? 4.577 8.296 5.673 1.00 89.81 197 THR A C 1
ATOM 1515 O O . THR A 1 197 ? 4.948 7.694 4.666 1.00 89.81 197 THR A O 1
ATOM 1518 N N . ARG A 1 198 ? 5.370 8.427 6.751 1.00 90.62 198 ARG A N 1
ATOM 1519 C CA . ARG A 1 198 ? 6.713 7.825 6.832 1.00 90.62 198 ARG A CA 1
ATOM 1520 C C . ARG A 1 198 ? 6.657 6.315 6.617 1.00 90.62 198 ARG A C 1
ATOM 1522 O O . ARG A 1 198 ? 7.412 5.814 5.795 1.00 90.62 198 ARG A O 1
ATOM 1529 N N . ARG A 1 199 ? 5.767 5.592 7.309 1.00 88.75 199 ARG A N 1
ATOM 1530 C CA . ARG A 1 199 ? 5.609 4.138 7.131 1.00 88.75 199 ARG A CA 1
ATOM 1531 C C . ARG A 1 199 ? 5.230 3.781 5.696 1.00 88.75 199 ARG A C 1
ATOM 1533 O O . ARG A 1 199 ? 5.723 2.777 5.196 1.00 88.75 199 ARG A O 1
ATOM 1540 N N . THR A 1 200 ? 4.354 4.535 5.035 1.00 90.31 200 THR A N 1
ATOM 1541 C CA . THR A 1 200 ? 3.965 4.262 3.641 1.00 90.31 200 THR A CA 1
ATOM 1542 C C . THR A 1 200 ? 5.155 4.407 2.696 1.00 90.31 200 THR A C 1
ATOM 1544 O O . THR A 1 200 ? 5.476 3.443 2.005 1.00 90.31 200 THR A O 1
ATOM 1547 N N . VAL A 1 201 ? 5.868 5.539 2.739 1.00 90.75 201 VAL A N 1
ATOM 1548 C CA . VAL A 1 201 ? 7.074 5.775 1.918 1.00 90.75 201 VAL A CA 1
ATOM 1549 C C . VAL A 1 201 ? 8.160 4.731 2.203 1.00 90.75 201 VAL A C 1
ATOM 1551 O O . VAL A 1 201 ? 8.749 4.187 1.277 1.00 90.75 201 VAL A O 1
ATOM 1554 N N . GLU A 1 202 ? 8.374 4.380 3.470 1.00 90.50 202 GLU A N 1
ATOM 1555 C CA . GLU A 1 202 ? 9.376 3.395 3.889 1.00 90.50 202 GLU A CA 1
ATOM 1556 C C . GLU A 1 202 ? 9.105 1.986 3.328 1.00 90.50 202 GLU A C 1
ATOM 1558 O O . GLU A 1 202 ? 10.028 1.298 2.905 1.00 90.50 202 GLU A O 1
ATOM 1563 N N . ALA A 1 203 ? 7.843 1.560 3.221 1.00 88.88 203 ALA A N 1
ATOM 1564 C CA . ALA A 1 203 ? 7.525 0.297 2.547 1.00 88.88 203 ALA A CA 1
ATOM 1565 C C . ALA A 1 203 ? 7.643 0.373 1.020 1.00 88.88 203 ALA A C 1
ATOM 1567 O O . ALA A 1 203 ? 7.991 -0.627 0.395 1.00 88.88 203 ALA A O 1
ATOM 1568 N N . CYS A 1 204 ? 7.387 1.540 0.422 1.00 90.12 204 CYS A N 1
ATOM 1569 C CA . CYS A 1 204 ? 7.646 1.761 -1.000 1.00 90.12 204 CYS A CA 1
ATOM 1570 C C . CYS A 1 204 ? 9.159 1.640 -1.284 1.00 90.12 204 CYS A C 1
ATOM 1572 O O . CYS A 1 204 ? 9.557 0.926 -2.202 1.00 90.12 204 CYS A O 1
ATOM 1574 N N . ARG A 1 205 ? 10.009 2.221 -0.422 1.00 88.56 205 ARG A N 1
ATOM 1575 C CA . ARG A 1 205 ? 11.471 2.049 -0.464 1.00 88.56 205 ARG A CA 1
ATOM 1576 C C . ARG A 1 205 ? 11.889 0.588 -0.296 1.00 88.56 205 ARG A C 1
ATOM 1578 O O . ARG A 1 205 ? 12.673 0.098 -1.098 1.00 88.56 205 ARG A O 1
ATOM 1585 N N . GLN A 1 206 ? 11.321 -0.143 0.666 1.00 86.25 206 GLN A N 1
ATOM 1586 C CA . GLN A 1 206 ? 11.618 -1.572 0.862 1.00 86.25 206 GLN A CA 1
ATOM 1587 C C . GLN A 1 206 ? 11.289 -2.442 -0.363 1.00 86.25 206 GLN A C 1
ATOM 1589 O O . GLN A 1 206 ? 11.909 -3.491 -0.545 1.00 86.25 206 GLN A O 1
ATOM 1594 N N . VAL A 1 207 ? 10.345 -2.029 -1.217 1.00 86.06 207 VAL A N 1
ATOM 1595 C CA . VAL A 1 207 ? 10.092 -2.686 -2.509 1.00 86.06 207 VAL A CA 1
ATOM 1596 C C . VAL A 1 207 ? 11.231 -2.408 -3.492 1.00 86.06 207 VAL A C 1
ATOM 1598 O O . VAL A 1 207 ? 11.803 -3.369 -4.008 1.00 86.06 207 VAL A O 1
ATOM 1601 N N . ALA A 1 208 ? 11.608 -1.144 -3.702 1.00 83.06 208 ALA A N 1
ATOM 1602 C CA . ALA A 1 208 ? 12.708 -0.761 -4.596 1.00 83.06 208 ALA A CA 1
ATOM 1603 C C . ALA A 1 208 ? 14.063 -1.364 -4.157 1.00 83.06 208 ALA A C 1
ATOM 1605 O O . ALA A 1 208 ? 14.754 -2.031 -4.930 1.00 83.06 208 ALA A O 1
ATOM 1606 N N . GLU A 1 209 ? 14.416 -1.237 -2.874 1.00 81.06 209 GLU A N 1
ATOM 1607 C CA . GLU A 1 209 ? 15.660 -1.769 -2.299 1.00 81.06 209 GLU A CA 1
ATOM 1608 C C . GLU A 1 209 ? 15.767 -3.293 -2.398 1.00 81.06 209 GLU A C 1
ATOM 1610 O O . GLU A 1 209 ? 16.823 -3.819 -2.765 1.00 81.06 209 GLU A O 1
ATOM 1615 N N . ALA A 1 210 ? 14.685 -4.020 -2.088 1.00 71.88 210 ALA A N 1
ATOM 1616 C CA . ALA A 1 210 ? 14.676 -5.476 -2.189 1.00 71.88 210 ALA A CA 1
ATOM 1617 C C . ALA A 1 210 ? 14.852 -5.922 -3.644 1.00 71.88 210 ALA A C 1
ATOM 1619 O O . ALA A 1 210 ? 15.612 -6.849 -3.917 1.00 71.88 210 ALA A O 1
ATOM 1620 N N . SER A 1 211 ? 14.180 -5.245 -4.572 1.00 62.41 211 SER A N 1
ATOM 1621 C CA . SER A 1 211 ? 14.335 -5.421 -6.022 1.00 62.41 211 SER A CA 1
ATOM 1622 C C . SER A 1 211 ? 15.762 -5.111 -6.478 1.00 62.41 211 SER A C 1
ATOM 1624 O O . SER A 1 211 ? 16.311 -5.781 -7.349 1.00 62.41 211 SER A O 1
ATOM 1626 N N . GLY A 1 212 ? 16.423 -4.198 -5.765 1.00 57.47 212 GLY A N 1
ATOM 1627 C CA . GLY A 1 212 ? 17.810 -3.811 -5.962 1.00 57.47 212 GLY A CA 1
ATOM 1628 C C . GLY A 1 212 ? 17.996 -2.627 -6.899 1.00 57.47 212 GLY A C 1
ATOM 1629 O O . GLY A 1 212 ? 19.145 -2.375 -7.265 1.00 57.47 212 GLY A O 1
ATOM 1630 N N . GLY A 1 213 ? 16.887 -1.975 -7.253 1.00 56.88 213 GLY A N 1
ATOM 1631 C CA . GLY A 1 213 ? 16.745 -0.917 -8.239 1.00 56.88 213 GLY A CA 1
ATOM 1632 C C . GLY A 1 213 ? 17.098 -1.316 -9.671 1.00 56.88 213 GLY A C 1
ATOM 1633 O O . GLY A 1 213 ? 17.911 -2.215 -9.924 1.00 56.88 213 GLY A O 1
ATOM 1634 N N . LEU A 1 214 ? 16.554 -0.567 -10.632 1.00 48.00 214 LEU A N 1
ATOM 1635 C CA . LEU A 1 214 ? 16.901 -0.700 -12.059 1.00 48.00 214 LEU A CA 1
ATOM 1636 C C . LEU A 1 214 ? 18.413 -0.523 -12.296 1.00 48.00 214 LEU A C 1
ATOM 1638 O O . LEU A 1 214 ? 18.989 -1.115 -13.212 1.00 48.00 214 LEU A O 1
ATOM 1642 N N . GLY A 1 215 ? 19.086 0.202 -11.394 1.00 48.06 215 GLY A N 1
ATOM 1643 C CA . GLY A 1 215 ? 20.537 0.348 -11.361 1.00 48.06 215 GLY A CA 1
ATOM 1644 C C . GLY A 1 215 ? 21.298 -0.983 -11.409 1.00 48.06 215 GLY A C 1
ATOM 1645 O O . GLY A 1 215 ? 22.259 -1.084 -12.168 1.00 48.06 215 GLY A O 1
ATOM 1646 N N . LYS A 1 216 ? 20.864 -2.043 -10.704 1.00 49.91 216 LYS A N 1
ATOM 1647 C CA . LYS A 1 216 ? 21.543 -3.357 -10.786 1.00 49.91 216 LYS A CA 1
ATOM 1648 C C . LYS A 1 216 ? 21.423 -4.015 -12.161 1.00 49.91 216 LYS A C 1
ATOM 1650 O O . LYS A 1 216 ? 22.336 -4.738 -12.550 1.00 49.91 216 LYS A O 1
ATOM 1655 N N . VAL A 1 217 ? 20.335 -3.768 -12.893 1.00 50.56 217 VAL A N 1
ATOM 1656 C CA . VAL A 1 217 ? 20.130 -4.291 -14.256 1.00 50.56 217 VAL A CA 1
ATOM 1657 C C . VAL A 1 217 ? 21.005 -3.535 -15.264 1.00 50.56 217 VAL A C 1
ATOM 1659 O O . VAL A 1 217 ? 21.527 -4.138 -16.199 1.00 50.56 217 VAL A O 1
ATOM 1662 N N . LEU A 1 218 ? 21.244 -2.240 -15.030 1.00 49.41 218 LEU A N 1
ATOM 1663 C CA . LEU A 1 218 ? 22.100 -1.372 -15.850 1.00 49.41 218 LEU A CA 1
ATOM 1664 C C . LEU A 1 218 ? 23.575 -1.310 -15.390 1.00 49.41 218 LEU A C 1
ATOM 1666 O O . LEU A 1 218 ? 24.355 -0.515 -15.912 1.00 49.41 218 LEU A O 1
ATOM 1670 N N . GLY A 1 219 ? 23.990 -2.150 -14.434 1.00 43.59 219 GLY A N 1
ATOM 1671 C CA . GLY A 1 219 ? 25.384 -2.248 -13.973 1.00 43.59 219 GLY A CA 1
ATOM 1672 C C . GLY A 1 219 ? 25.841 -1.161 -12.987 1.00 43.59 219 GLY A C 1
ATOM 1673 O O . GLY A 1 219 ? 27.024 -1.102 -12.644 1.00 43.59 219 GLY A O 1
ATOM 1674 N N . LEU A 1 220 ? 24.926 -0.324 -12.494 1.00 47.16 220 LEU A N 1
ATOM 1675 C CA . LEU A 1 220 ? 25.176 0.643 -11.426 1.00 47.16 220 LEU A CA 1
ATOM 1676 C C . LEU A 1 220 ? 25.229 -0.042 -10.051 1.00 47.16 220 LEU A C 1
ATOM 1678 O O . LEU A 1 220 ? 24.556 -1.036 -9.758 1.00 47.16 220 LEU A O 1
ATOM 1682 N N . ARG A 1 221 ? 26.094 0.486 -9.184 1.00 43.41 221 ARG A N 1
ATOM 1683 C CA . ARG A 1 221 ? 26.537 -0.192 -7.962 1.00 43.41 221 ARG A CA 1
ATOM 1684 C C . ARG A 1 221 ? 25.576 0.034 -6.792 1.00 43.41 221 ARG A C 1
ATOM 1686 O O . ARG A 1 221 ? 25.837 0.875 -5.941 1.00 43.41 221 ARG A O 1
ATOM 1693 N N . SER A 1 222 ? 24.532 -0.797 -6.739 1.00 51.56 222 SER A N 1
ATOM 1694 C CA . SER A 1 222 ? 23.614 -0.999 -5.601 1.00 51.56 222 SER A CA 1
ATOM 1695 C C . SER A 1 222 ? 22.944 0.266 -5.044 1.00 51.56 222 SER A C 1
ATOM 1697 O O . SER A 1 222 ? 23.472 0.902 -4.136 1.00 51.56 222 SER A O 1
ATOM 1699 N N . GLY A 1 223 ? 21.730 0.545 -5.515 1.00 57.41 223 GLY A N 1
ATOM 1700 C CA . GLY A 1 223 ? 20.845 1.581 -4.986 1.00 57.41 223 GLY A CA 1
ATOM 1701 C C . GLY A 1 223 ? 19.454 1.486 -5.614 1.00 57.41 223 GLY A C 1
ATOM 1702 O O . GLY A 1 223 ? 19.248 0.691 -6.531 1.00 57.41 223 GLY A O 1
ATOM 1703 N N . VAL A 1 224 ? 18.527 2.298 -5.113 1.00 60.19 224 VAL A N 1
ATOM 1704 C CA . VAL A 1 224 ? 17.280 2.661 -5.806 1.00 60.19 224 VAL A CA 1
ATOM 1705 C C . VAL A 1 224 ? 17.650 3.436 -7.087 1.00 60.19 224 VAL A C 1
ATOM 1707 O O . VAL A 1 224 ? 18.681 4.110 -7.099 1.00 60.19 224 VAL A O 1
ATOM 1710 N N . SER A 1 225 ? 16.890 3.299 -8.179 1.00 66.75 225 SER A N 1
ATOM 1711 C CA . SER A 1 225 ? 17.120 4.084 -9.409 1.00 66.75 225 SER A CA 1
ATOM 1712 C C . SER A 1 225 ? 16.600 5.520 -9.303 1.00 66.75 225 SER A C 1
ATOM 1714 O O . SER A 1 225 ? 15.777 5.826 -8.440 1.00 66.75 225 SER A O 1
ATOM 1716 N N . ASP A 1 226 ? 17.064 6.402 -10.192 1.00 72.56 226 ASP A N 1
ATOM 1717 C CA . ASP A 1 226 ? 16.656 7.812 -10.205 1.00 72.56 226 ASP A CA 1
ATOM 1718 C C . ASP A 1 226 ? 15.139 7.951 -10.452 1.00 72.56 226 ASP A C 1
ATOM 1720 O O . ASP A 1 226 ? 14.485 8.814 -9.865 1.00 72.56 226 ASP A O 1
ATOM 1724 N N . GLU A 1 227 ? 14.553 7.060 -11.259 1.00 73.62 227 GLU A N 1
ATOM 1725 C CA . GLU A 1 227 ? 13.114 6.984 -11.529 1.00 73.62 227 GLU A CA 1
ATOM 1726 C C . GLU A 1 227 ? 12.311 6.496 -10.312 1.00 73.62 227 GLU A C 1
ATOM 1728 O O . GLU A 1 227 ? 11.247 7.039 -10.003 1.00 73.62 227 GLU A O 1
ATOM 1733 N N . GLU A 1 228 ? 12.819 5.486 -9.598 1.00 73.31 228 GLU A N 1
ATOM 1734 C CA 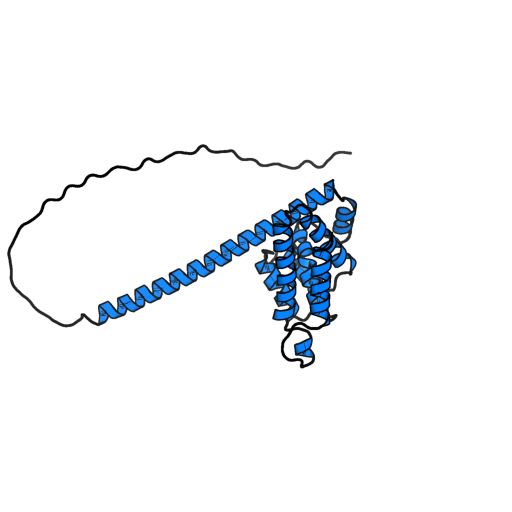. GLU A 1 228 ? 12.196 4.976 -8.372 1.00 73.31 228 GLU A CA 1
ATOM 1735 C C . GLU A 1 228 ? 12.264 6.009 -7.233 1.00 73.31 228 GLU A C 1
ATOM 1737 O O . GLU A 1 228 ? 11.249 6.239 -6.577 1.00 73.31 228 GLU A O 1
ATOM 1742 N N . GLU A 1 229 ? 13.406 6.670 -7.000 1.00 79.88 229 GLU A N 1
ATOM 1743 C CA . GLU A 1 229 ? 13.533 7.672 -5.925 1.00 79.88 229 GLU A CA 1
ATOM 1744 C C . GLU A 1 229 ? 12.706 8.931 -6.250 1.00 79.88 229 GLU A C 1
ATOM 1746 O O . GLU A 1 229 ? 12.032 9.457 -5.364 1.00 79.88 229 GLU A O 1
ATOM 1751 N N . ALA A 1 230 ? 12.631 9.355 -7.521 1.00 84.00 230 ALA A N 1
ATOM 1752 C CA . ALA A 1 230 ? 11.732 10.434 -7.946 1.00 84.00 230 ALA A CA 1
ATOM 1753 C C . ALA A 1 230 ? 10.246 10.100 -7.702 1.00 84.00 230 ALA A C 1
ATOM 1755 O O . ALA A 1 230 ? 9.476 10.969 -7.283 1.00 84.00 230 ALA A O 1
ATOM 1756 N N . LEU A 1 231 ? 9.834 8.844 -7.909 1.00 85.75 231 LEU A N 1
ATOM 1757 C CA . LEU A 1 231 ? 8.481 8.382 -7.589 1.00 85.75 231 LEU A CA 1
ATOM 1758 C C . LEU A 1 231 ? 8.243 8.294 -6.070 1.00 85.75 231 LEU A C 1
ATOM 1760 O O . LEU A 1 231 ? 7.174 8.687 -5.596 1.00 85.75 231 LEU A O 1
ATOM 1764 N N . LEU A 1 232 ? 9.233 7.847 -5.289 1.00 86.06 232 LEU A N 1
ATOM 1765 C CA . LEU A 1 232 ? 9.171 7.858 -3.822 1.00 86.06 232 LEU A CA 1
ATOM 1766 C C . LEU A 1 232 ? 9.007 9.282 -3.277 1.00 86.06 232 LEU A C 1
ATOM 1768 O O . LEU A 1 232 ? 8.174 9.499 -2.393 1.00 86.06 232 LEU A O 1
ATOM 1772 N N . ASP A 1 233 ? 9.733 10.258 -3.828 1.00 86.56 233 ASP A N 1
ATOM 1773 C CA . ASP A 1 233 ? 9.601 11.667 -3.456 1.00 86.56 233 ASP A CA 1
ATOM 1774 C C . ASP A 1 233 ? 8.273 12.281 -3.928 1.00 86.56 233 ASP A C 1
ATOM 1776 O O . ASP A 1 233 ? 7.660 13.046 -3.180 1.00 86.56 233 ASP A O 1
ATOM 1780 N N . ALA A 1 234 ? 7.748 11.898 -5.097 1.00 86.38 234 ALA A N 1
ATOM 1781 C CA . ALA A 1 234 ? 6.419 12.318 -5.553 1.00 86.38 234 ALA A CA 1
ATOM 1782 C C . ALA A 1 234 ? 5.294 11.809 -4.626 1.00 86.38 234 ALA A C 1
ATOM 1784 O O . ALA A 1 234 ? 4.426 12.587 -4.209 1.00 86.38 234 ALA A O 1
ATOM 1785 N N . ILE A 1 235 ? 5.341 10.530 -4.232 1.00 87.06 235 ILE A N 1
ATOM 1786 C CA . ILE A 1 235 ? 4.420 9.920 -3.255 1.00 87.06 235 ILE A CA 1
ATOM 1787 C C . ILE A 1 235 ? 4.564 10.614 -1.889 1.00 87.06 235 ILE A C 1
ATOM 1789 O O . ILE A 1 235 ? 3.576 11.034 -1.285 1.00 87.06 235 ILE A O 1
ATOM 1793 N N . SER A 1 236 ? 5.801 10.789 -1.417 1.00 86.38 236 SER A N 1
ATOM 1794 C CA . SER A 1 236 ? 6.150 11.470 -0.163 1.00 86.38 236 SER A CA 1
ATOM 1795 C C . SER A 1 236 ? 5.631 12.912 -0.119 1.00 86.38 236 SER A C 1
ATOM 1797 O O . SER A 1 236 ? 5.064 13.331 0.891 1.00 86.38 236 SER A O 1
ATOM 1799 N N . SER A 1 237 ? 5.771 13.658 -1.216 1.00 88.69 237 SER A N 1
ATOM 1800 C CA . SER A 1 237 ? 5.284 15.031 -1.369 1.00 88.69 237 SER A CA 1
ATOM 1801 C C . SER A 1 237 ? 3.755 15.091 -1.352 1.00 88.69 237 SER A C 1
ATOM 1803 O O . SER A 1 237 ? 3.171 15.808 -0.538 1.00 88.69 237 SER A O 1
ATOM 1805 N N . THR A 1 238 ? 3.087 14.267 -2.164 1.00 88.25 238 THR A N 1
ATOM 1806 C CA . THR A 1 238 ? 1.619 14.267 -2.292 1.00 88.25 238 THR A CA 1
ATOM 1807 C C . THR A 1 238 ? 0.921 13.873 -0.985 1.00 88.25 238 THR A C 1
ATOM 1809 O O . THR A 1 238 ? -0.070 14.494 -0.605 1.00 88.25 238 THR A O 1
ATOM 1812 N N . LEU A 1 239 ? 1.484 12.920 -0.229 1.00 86.19 239 LEU A N 1
ATOM 1813 C CA . LEU A 1 239 ? 0.991 12.514 1.097 1.00 86.19 239 LEU A CA 1
ATOM 1814 C C . LEU A 1 239 ? 1.338 13.497 2.239 1.00 86.19 239 LEU A C 1
ATOM 1816 O O . LEU A 1 239 ? 0.918 13.283 3.381 1.00 86.19 239 LEU A O 1
ATOM 1820 N N . ARG A 1 240 ? 2.119 14.553 1.966 1.00 84.56 240 ARG A N 1
ATOM 1821 C CA . ARG A 1 240 ? 2.441 15.654 2.902 1.00 84.56 240 ARG A CA 1
ATOM 1822 C C . ARG A 1 240 ? 1.764 16.973 2.532 1.00 84.56 240 ARG A C 1
ATOM 1824 O O . ARG A 1 240 ? 1.581 17.818 3.409 1.00 84.56 240 ARG A O 1
ATOM 1831 N N . ALA A 1 241 ? 1.413 17.166 1.262 1.00 80.69 241 ALA A N 1
ATOM 1832 C CA . ALA A 1 241 ? 0.645 18.311 0.800 1.00 80.69 241 ALA A CA 1
ATOM 1833 C C . ALA A 1 241 ? -0.708 18.367 1.525 1.00 80.69 241 ALA A C 1
ATOM 1835 O O . ALA A 1 241 ? -1.394 17.349 1.638 1.00 80.69 241 ALA A O 1
ATOM 1836 N N . ARG A 1 242 ? -1.093 19.559 1.997 1.00 57.38 242 ARG A N 1
ATOM 1837 C CA . ARG A 1 242 ? -2.426 19.800 2.574 1.00 57.38 242 ARG A CA 1
ATOM 1838 C C . ARG A 1 242 ? -3.523 19.640 1.529 1.00 57.38 242 ARG A C 1
ATOM 1840 O O . ARG A 1 242 ? -3.231 19.843 0.332 1.00 57.38 242 ARG A O 1
#

Radius of gyration: 29.22 Å; chains: 1; bounding box: 72×66×84 Å